Protein AF-A0A1B9JVL1-F1 (afdb_monomer)

Secondary structure (DSSP, 8-state):
--HHHHHHHHHHS-S--BTTBS-EEEEESPPPTT--TT-EETTEEEEEETT--HHHHHHS-HHHHHHHHHHHHHHHHHHHHTTSTTHHHHHHHHHHHHHHHHHTTT-EEEE-TTT-EEETTTTEEEEEEEEEETTTEEEEEEEEEETT--EEEEEESS-SSB-S--TTT--EEEEETTEEEEE-TTS-EEEEEE-TT--

Nearest PDB structures (foldseek):
  1jof-assembly1_A  TM=3.905E-01  e=3.858E-01  Neurospora crassa
  4j8t-assembly5_C-3  TM=4.511E-01  e=7.983E-01  Pseudomonas aeruginosa PAO1
  2vcl-assembly1_A  TM=5.018E-01  e=5.899E+00  Prochlorococcus phage P-SSM2
  3lyg-assembly1_A-2  TM=2.632E-01  e=1.555E+00  Colwellia psychrerythraea 34H
  2vgr-assembly2_B  TM=3.166E-01  e=2.525E+00  Prochlorococcus phage P-SSM2

Radius of gyration: 19.75 Å; Cα contacts (8 Å, |Δi|>4): 320; chains: 1; bounding box: 44×35×58 Å

Mean predicted aligned error: 6.1 Å

Sequence (199 aa):
MAYYIKEIYMALLPKININNSSKIEIIFGAKSEDDVEWDNMLGVTSIFVEDFDFKSFYSIPSSAQELTILNYIDIKLQEIVSRTSNQAHTIELIKETSKKVVETNFALKILIKKLSKGLFNRKYNINIYRILNREVGEGWLLEVIDKKESIIYKEWLEETPNYLDRRDYYGKALLQSNTYVIFNKLGQKTFSVDLSFLK

pLDDT: mean 87.94, std 9.54, range [60.44, 98.06]

Structure (mmCIF, N/CA/C/O backbone):
data_AF-A0A1B9JVL1-F1
#
_entry.id   AF-A0A1B9JVL1-F1
#
loop_
_atom_site.group_PDB
_atom_site.id
_atom_site.type_symbol
_atom_site.label_atom_id
_atom_site.label_alt_id
_atom_site.label_comp_id
_atom_site.label_asym_id
_atom_site.label_entity_id
_atom_site.label_seq_id
_atom_site.pdbx_PDB_ins_code
_atom_site.Cartn_x
_atom_site.Cartn_y
_atom_site.Cartn_z
_atom_site.occupancy
_atom_site.B_iso_or_equiv
_atom_site.auth_seq_id
_atom_site.auth_comp_id
_atom_site.auth_asym_id
_atom_site.auth_atom_id
_atom_site.pdbx_PDB_model_num
ATOM 1 N N . MET A 1 1 ? 5.652 -12.084 -6.559 1.00 60.44 1 MET A N 1
ATOM 2 C CA . MET A 1 1 ? 6.734 -11.683 -5.628 1.00 60.44 1 MET A CA 1
ATOM 3 C C . MET A 1 1 ? 7.235 -10.246 -5.845 1.00 60.44 1 MET A C 1
ATOM 5 O O . MET A 1 1 ? 7.621 -9.637 -4.868 1.00 60.44 1 MET A O 1
ATOM 9 N N . ALA A 1 2 ? 7.150 -9.652 -7.047 1.00 71.94 2 ALA A N 1
ATOM 10 C CA . ALA A 1 2 ? 7.554 -8.253 -7.315 1.00 71.94 2 ALA A CA 1
ATOM 11 C C . ALA A 1 2 ? 6.462 -7.176 -7.087 1.00 71.94 2 ALA A C 1
ATOM 13 O O . ALA A 1 2 ? 6.742 -5.979 -7.107 1.00 71.94 2 ALA A O 1
ATOM 14 N N . TYR A 1 3 ? 5.210 -7.599 -6.885 1.00 82.56 3 TYR A N 1
ATOM 15 C CA . TYR A 1 3 ? 4.027 -6.731 -6.878 1.00 82.56 3 TYR A CA 1
ATOM 16 C C . TYR A 1 3 ? 4.122 -5.540 -5.906 1.00 82.56 3 TYR A C 1
ATOM 18 O O . TYR A 1 3 ? 3.865 -4.403 -6.293 1.00 82.56 3 TYR A O 1
ATOM 26 N N . TYR A 1 4 ? 4.541 -5.779 -4.660 1.00 90.12 4 TYR A N 1
ATOM 27 C CA . TYR A 1 4 ? 4.589 -4.727 -3.643 1.00 90.12 4 TYR A CA 1
ATOM 28 C C . TYR A 1 4 ? 5.633 -3.651 -3.955 1.00 90.12 4 TYR A C 1
ATOM 30 O O . TYR A 1 4 ? 5.405 -2.494 -3.633 1.00 90.12 4 TYR A O 1
ATOM 38 N N . ILE A 1 5 ? 6.736 -3.989 -4.632 1.00 92.00 5 ILE A N 1
ATOM 39 C CA . ILE A 1 5 ? 7.773 -3.018 -5.016 1.00 92.00 5 ILE A CA 1
ATOM 40 C C . ILE A 1 5 ? 7.195 -2.024 -6.021 1.00 92.00 5 ILE A C 1
ATOM 42 O O . ILE A 1 5 ? 7.342 -0.817 -5.836 1.00 92.00 5 ILE A O 1
ATOM 46 N N . LYS A 1 6 ? 6.464 -2.524 -7.029 1.00 89.19 6 LYS A N 1
ATOM 47 C CA . LYS A 1 6 ? 5.707 -1.687 -7.972 1.00 89.19 6 LYS A CA 1
ATOM 48 C C . LYS A 1 6 ? 4.733 -0.780 -7.222 1.00 89.19 6 LYS A C 1
ATOM 50 O O . LYS A 1 6 ? 4.699 0.420 -7.464 1.00 89.19 6 LYS A O 1
ATOM 55 N N . GLU A 1 7 ? 3.957 -1.324 -6.291 1.00 90.56 7 GLU A N 1
ATOM 56 C CA . GLU A 1 7 ? 2.963 -0.533 -5.559 1.00 90.56 7 GLU A CA 1
ATOM 57 C C . GLU A 1 7 ? 3.581 0.507 -4.614 1.00 90.56 7 GLU A C 1
ATOM 59 O O . GLU A 1 7 ? 3.033 1.602 -4.495 1.00 90.56 7 GLU A O 1
ATOM 64 N N . ILE A 1 8 ? 4.723 0.215 -3.980 1.00 94.25 8 ILE A N 1
ATOM 65 C CA . ILE A 1 8 ? 5.485 1.198 -3.192 1.00 94.25 8 ILE A CA 1
ATOM 66 C C . ILE A 1 8 ? 5.990 2.302 -4.118 1.00 94.25 8 ILE A C 1
ATOM 68 O O . ILE A 1 8 ? 5.795 3.481 -3.823 1.00 94.25 8 ILE A O 1
ATOM 72 N N . TYR A 1 9 ? 6.580 1.929 -5.256 1.00 93.25 9 TYR A N 1
ATOM 73 C CA . TYR A 1 9 ? 7.059 2.876 -6.256 1.00 93.25 9 TYR A CA 1
ATOM 74 C C . TYR A 1 9 ? 5.940 3.822 -6.701 1.00 93.25 9 TYR A C 1
ATOM 76 O O . TYR A 1 9 ? 6.066 5.038 -6.587 1.00 93.25 9 TYR A O 1
ATOM 84 N N . MET A 1 10 ? 4.798 3.270 -7.116 1.00 89.38 10 MET A N 1
ATOM 85 C CA . MET A 1 10 ? 3.642 4.046 -7.570 1.00 89.38 10 MET A CA 1
ATOM 86 C C . MET A 1 10 ? 2.998 4.885 -6.458 1.00 89.38 10 MET A C 1
ATOM 88 O O . MET A 1 10 ? 2.377 5.904 -6.750 1.00 89.38 10 MET A O 1
ATOM 92 N N . ALA A 1 11 ? 3.120 4.482 -5.190 1.00 91.62 11 ALA A N 1
ATOM 93 C CA . ALA A 1 11 ? 2.648 5.276 -4.058 1.00 91.62 11 ALA A CA 1
ATOM 94 C C . ALA A 1 11 ? 3.552 6.486 -3.756 1.00 91.62 11 ALA A C 1
ATOM 96 O O . ALA A 1 11 ? 3.061 7.489 -3.236 1.00 91.62 11 ALA A O 1
ATOM 97 N N . LEU A 1 12 ? 4.851 6.388 -4.058 1.00 93.56 12 LEU A N 1
ATOM 98 C CA . LEU A 1 12 ? 5.851 7.431 -3.799 1.00 93.56 12 LEU A CA 1
ATOM 99 C C . LEU A 1 12 ? 6.102 8.343 -5.006 1.00 93.56 12 LEU A C 1
ATOM 101 O O . LEU A 1 12 ? 6.514 9.491 -4.818 1.00 93.56 12 LEU A O 1
ATOM 105 N N . LEU A 1 13 ? 5.846 7.853 -6.220 1.00 91.06 13 LEU A N 1
ATOM 106 C CA . LEU A 1 13 ? 5.980 8.614 -7.455 1.00 91.06 13 LEU A CA 1
ATOM 107 C C . LEU A 1 13 ? 4.990 9.793 -7.452 1.00 91.06 13 LEU A C 1
ATOM 109 O O . LEU A 1 13 ? 3.778 9.583 -7.316 1.00 91.06 13 LEU A O 1
ATOM 113 N N . PRO A 1 14 ? 5.458 11.044 -7.622 1.00 88.38 14 PRO A N 1
ATOM 114 C CA . PRO A 1 14 ? 4.567 12.178 -7.819 1.00 88.38 14 PRO A CA 1
ATOM 115 C C . PRO A 1 14 ? 3.652 11.955 -9.023 1.00 88.38 14 PRO A C 1
ATOM 117 O O . PRO A 1 14 ? 3.992 11.230 -9.954 1.00 88.38 14 PRO A O 1
ATOM 120 N N . LYS A 1 15 ? 2.485 12.606 -9.038 1.00 83.56 15 LYS A N 1
ATOM 121 C CA . LYS A 1 15 ? 1.575 12.511 -10.184 1.00 83.56 15 LYS A CA 1
ATOM 122 C C . LYS A 1 15 ? 2.249 13.085 -11.426 1.00 83.56 15 LYS A C 1
ATOM 124 O O . LYS A 1 15 ? 2.313 14.299 -11.593 1.00 83.56 15 LYS A O 1
ATOM 129 N N . ILE A 1 16 ? 2.704 12.193 -12.290 1.00 79.25 16 ILE A N 1
ATOM 130 C CA . ILE A 1 16 ? 3.274 12.502 -13.593 1.00 79.25 16 ILE A CA 1
ATOM 131 C C . ILE A 1 16 ? 2.478 11.781 -14.670 1.00 79.25 16 ILE A C 1
ATOM 133 O O . ILE A 1 16 ? 1.806 10.781 -14.412 1.00 79.25 16 ILE A O 1
ATOM 137 N N . ASN A 1 17 ? 2.531 12.328 -15.876 1.00 74.50 17 ASN A N 1
ATOM 138 C CA . ASN A 1 17 ? 1.952 11.706 -17.047 1.00 74.50 17 ASN A CA 1
ATOM 139 C C . ASN A 1 17 ? 3.086 11.033 -17.829 1.00 74.50 17 ASN A C 1
ATOM 141 O O . ASN A 1 17 ? 3.963 11.717 -18.354 1.00 74.50 17 ASN A O 1
ATOM 145 N N . ILE A 1 18 ? 3.073 9.703 -17.871 1.00 73.12 18 ILE A N 1
ATOM 146 C CA . ILE A 1 18 ? 3.995 8.900 -18.671 1.00 73.12 18 ILE A CA 1
ATOM 147 C C . ILE A 1 18 ? 3.169 8.260 -19.783 1.00 73.12 18 ILE A C 1
ATOM 149 O O . ILE A 1 18 ? 2.279 7.453 -19.517 1.00 73.12 18 ILE A O 1
ATOM 153 N N . ASN A 1 19 ? 3.459 8.636 -21.031 1.00 73.50 19 ASN A N 1
ATOM 154 C CA . ASN A 1 19 ? 2.771 8.125 -22.221 1.00 73.50 19 ASN A CA 1
ATOM 155 C C . ASN A 1 19 ? 1.238 8.328 -22.194 1.00 73.50 19 ASN A C 1
ATOM 157 O O . ASN A 1 19 ? 0.472 7.423 -22.501 1.00 73.50 19 ASN A O 1
ATOM 161 N N . ASN A 1 20 ? 0.763 9.512 -21.796 1.00 70.94 20 ASN A N 1
ATOM 162 C CA . ASN A 1 20 ? -0.664 9.829 -21.609 1.00 70.94 20 ASN A CA 1
ATOM 163 C C . ASN A 1 20 ? -1.372 8.997 -20.524 1.00 70.94 20 ASN A C 1
ATOM 165 O O . ASN A 1 20 ? -2.602 8.952 -20.488 1.00 70.94 20 ASN A O 1
ATOM 169 N N . SER A 1 21 ? -0.617 8.366 -19.622 1.00 71.50 21 SER A N 1
ATOM 170 C CA . SER A 1 21 ? -1.149 7.583 -18.513 1.00 71.50 21 SER A CA 1
ATOM 171 C C . SER A 1 21 ? -0.561 8.013 -17.168 1.00 71.50 21 SER A C 1
ATOM 173 O O . SER A 1 21 ? 0.600 8.405 -17.050 1.00 71.50 21 SER A O 1
ATOM 175 N N . SER A 1 22 ? -1.386 7.917 -16.125 1.00 69.00 22 SER A N 1
ATOM 176 C CA . SER A 1 22 ? -0.973 8.038 -14.722 1.00 69.00 22 SER A CA 1
ATOM 177 C C . SER A 1 22 ? -0.851 6.677 -14.022 1.00 69.00 22 SER A C 1
ATOM 179 O O . SER A 1 22 ? -0.717 6.628 -12.799 1.00 69.00 22 SER A O 1
ATOM 181 N N . LYS A 1 23 ? -1.005 5.573 -14.761 1.00 75.19 23 LYS A N 1
ATOM 182 C CA . LYS A 1 23 ? -0.965 4.195 -14.264 1.00 75.19 23 LYS A CA 1
ATOM 183 C C . LYS A 1 23 ? 0.018 3.396 -15.101 1.00 75.19 23 LYS A C 1
ATOM 185 O O . LYS A 1 23 ? -0.026 3.444 -16.323 1.00 75.19 23 LYS A O 1
ATOM 190 N N . ILE A 1 24 ? 0.880 2.647 -14.434 1.00 77.00 24 ILE A N 1
ATOM 191 C CA . ILE A 1 24 ? 1.926 1.890 -15.106 1.00 77.00 24 ILE A CA 1
ATOM 192 C C . ILE A 1 24 ? 1.875 0.462 -14.597 1.00 77.00 24 ILE A C 1
ATOM 194 O O . ILE A 1 24 ? 1.895 0.237 -13.385 1.00 77.00 24 ILE A O 1
ATOM 198 N N . GLU A 1 25 ? 1.790 -0.478 -15.529 1.00 80.38 25 GLU A N 1
ATOM 199 C CA . GLU A 1 25 ? 1.821 -1.906 -15.251 1.00 80.38 25 GLU A CA 1
ATOM 200 C C . GLU A 1 25 ? 3.116 -2.481 -15.814 1.00 80.38 25 GLU A C 1
ATOM 202 O O . GLU A 1 25 ? 3.432 -2.267 -16.978 1.00 80.38 25 GLU A O 1
ATOM 207 N N . ILE A 1 26 ? 3.882 -3.187 -14.982 1.00 78.94 26 ILE A N 1
ATOM 208 C CA . ILE A 1 26 ? 5.134 -3.829 -15.396 1.00 78.94 26 ILE A CA 1
ATOM 209 C C . ILE A 1 26 ? 4.938 -5.333 -15.305 1.00 78.94 26 ILE A C 1
ATOM 211 O O . ILE A 1 26 ? 4.667 -5.871 -14.229 1.00 78.94 26 ILE A O 1
ATOM 215 N N . ILE A 1 27 ? 5.063 -5.985 -16.452 1.00 81.62 27 ILE A N 1
ATOM 216 C CA . ILE A 1 27 ? 4.748 -7.384 -16.691 1.00 81.62 27 ILE A CA 1
ATOM 217 C C . ILE A 1 27 ? 6.058 -8.093 -17.031 1.00 81.62 27 ILE A C 1
ATOM 219 O O . ILE A 1 27 ? 6.704 -7.793 -18.030 1.00 81.62 27 ILE A O 1
ATOM 223 N N . PHE A 1 28 ? 6.464 -9.033 -16.182 1.00 79.94 28 PHE A N 1
ATOM 224 C CA . PHE A 1 28 ? 7.621 -9.889 -16.437 1.00 79.94 28 PHE A CA 1
ATOM 225 C C . PHE A 1 28 ? 7.144 -11.142 -17.169 1.00 79.94 28 PHE A C 1
ATOM 227 O O . PHE A 1 28 ? 6.509 -12.004 -16.558 1.00 79.94 28 PHE A O 1
ATOM 234 N N . GLY A 1 29 ? 7.409 -11.224 -18.469 1.00 77.06 29 GLY A N 1
ATOM 235 C CA . GLY A 1 29 ? 6.899 -12.290 -19.327 1.00 77.06 29 GLY A CA 1
ATOM 236 C C . GLY A 1 29 ? 6.740 -11.854 -20.779 1.00 77.06 29 GLY A C 1
ATOM 237 O O . GLY A 1 29 ? 6.889 -10.677 -21.100 1.00 77.06 29 GLY A O 1
ATOM 238 N N . ALA A 1 30 ? 6.454 -12.830 -21.641 1.00 72.88 30 ALA A N 1
ATOM 239 C CA . ALA A 1 30 ? 6.280 -12.610 -23.071 1.00 72.88 30 ALA A CA 1
ATOM 240 C C . ALA A 1 30 ? 5.062 -11.725 -23.358 1.00 72.88 30 ALA A C 1
ATOM 242 O O . ALA A 1 30 ? 4.017 -11.868 -22.713 1.00 72.88 30 ALA A O 1
ATOM 243 N N . LYS A 1 31 ? 5.199 -10.857 -24.357 1.00 76.88 31 LYS A N 1
ATOM 244 C CA . LYS A 1 31 ? 4.072 -10.143 -24.957 1.00 76.88 31 LYS A CA 1
ATOM 245 C C . LYS A 1 31 ? 3.329 -11.073 -25.923 1.00 76.88 31 LYS A C 1
ATOM 247 O O . LYS A 1 31 ? 3.930 -11.978 -26.508 1.00 76.88 31 LYS A O 1
ATOM 252 N N . SER A 1 32 ? 2.030 -10.874 -26.099 1.00 71.94 32 SER A N 1
ATOM 253 C CA . SER A 1 32 ? 1.290 -11.478 -27.211 1.00 71.94 32 SER A CA 1
ATOM 254 C C . SER A 1 32 ? 1.563 -10.723 -28.520 1.00 71.94 32 SER A C 1
ATOM 256 O O . SER A 1 32 ? 2.054 -9.597 -28.499 1.00 71.94 32 SER A O 1
ATOM 258 N N . GLU A 1 33 ? 1.274 -11.330 -29.677 1.00 69.50 33 GLU A N 1
ATOM 259 C CA . GLU A 1 33 ? 1.490 -10.684 -30.989 1.00 69.50 33 GLU A CA 1
ATOM 260 C C . GLU A 1 33 ? 0.695 -9.375 -31.149 1.00 69.50 33 GLU A C 1
ATOM 262 O O . GLU A 1 33 ? 1.122 -8.485 -31.885 1.00 69.50 33 GLU A O 1
ATOM 267 N N . ASP A 1 34 ? -0.413 -9.244 -30.415 1.00 67.69 34 ASP A N 1
ATOM 268 C CA . ASP A 1 34 ? -1.280 -8.065 -30.402 1.00 67.69 34 ASP A CA 1
ATOM 269 C C . ASP A 1 34 ? -0.859 -7.011 -29.356 1.00 67.69 34 ASP A C 1
ATOM 271 O O . ASP A 1 34 ? -1.359 -5.885 -29.379 1.00 67.69 34 ASP A O 1
ATOM 275 N N . ASP A 1 35 ? 0.067 -7.341 -28.447 1.00 65.38 35 ASP A N 1
ATOM 276 C CA . ASP A 1 35 ? 0.542 -6.414 -27.420 1.00 65.38 35 ASP A CA 1
ATOM 277 C C . ASP A 1 35 ? 1.563 -5.438 -28.015 1.00 65.38 35 ASP A C 1
ATOM 279 O O . ASP A 1 35 ? 2.710 -5.779 -28.329 1.00 65.38 35 ASP A O 1
ATOM 283 N N . VAL A 1 36 ? 1.174 -4.167 -28.116 1.00 65.12 36 VAL A N 1
ATOM 284 C CA . VAL A 1 36 ? 2.131 -3.092 -28.379 1.00 65.12 36 VAL A CA 1
ATOM 285 C C . VAL A 1 36 ? 2.971 -2.888 -27.117 1.00 65.12 36 VAL A C 1
ATOM 287 O O . VAL A 1 36 ? 2.434 -2.713 -26.026 1.00 65.12 36 VAL A O 1
ATOM 290 N N . GLU A 1 37 ? 4.299 -2.866 -27.278 1.00 60.69 37 GLU A N 1
ATOM 291 C CA . GLU A 1 37 ? 5.310 -2.835 -26.201 1.00 60.69 37 GLU A CA 1
ATOM 292 C C . GLU A 1 37 ? 5.059 -1.750 -25.128 1.00 60.69 37 GLU A C 1
ATOM 294 O O . GLU A 1 37 ? 5.507 -1.900 -23.995 1.00 60.69 37 GLU A O 1
ATOM 299 N N . TRP A 1 38 ? 4.312 -0.693 -25.483 1.00 62.50 38 TRP A N 1
ATOM 300 C CA . TRP A 1 38 ? 3.954 0.449 -24.636 1.00 62.50 38 TRP A CA 1
ATOM 301 C C . TRP A 1 38 ? 2.529 0.946 -24.930 1.00 62.50 38 TRP A C 1
ATOM 303 O O . TRP A 1 38 ? 2.324 2.122 -25.249 1.00 62.50 38 TRP A O 1
ATOM 313 N N . ASP A 1 39 ? 1.542 0.050 -24.903 1.00 61.38 39 ASP A N 1
ATOM 314 C CA . ASP A 1 39 ? 0.150 0.420 -25.171 1.00 61.38 39 ASP A CA 1
ATOM 315 C C . ASP A 1 39 ? -0.438 1.286 -24.043 1.00 61.38 39 ASP A C 1
ATOM 317 O O . ASP A 1 39 ? -0.237 1.004 -22.861 1.00 61.38 39 ASP A O 1
ATOM 321 N N . ASN A 1 40 ? -1.183 2.328 -24.421 1.00 62.38 40 ASN A N 1
ATOM 322 C CA . ASN A 1 40 ? -2.052 3.107 -23.538 1.00 62.38 40 ASN A CA 1
ATOM 323 C C . ASN A 1 40 ? -3.504 2.651 -23.739 1.00 62.38 40 ASN A C 1
ATOM 325 O O . ASN A 1 40 ? -4.401 3.436 -24.070 1.00 62.38 40 ASN A O 1
ATOM 329 N N . MET A 1 41 ? -3.749 1.355 -23.559 1.00 60.53 41 MET A N 1
ATOM 330 C CA . MET A 1 41 ? -5.108 0.842 -23.601 1.00 60.53 41 MET A CA 1
ATOM 331 C C . MET A 1 41 ? -5.798 1.185 -22.278 1.00 60.53 41 MET A C 1
ATOM 333 O O . MET A 1 41 ? -5.326 0.845 -21.194 1.00 60.53 41 MET A O 1
ATOM 337 N N . LEU A 1 42 ? -6.933 1.886 -22.356 1.00 65.25 42 LEU A N 1
ATOM 338 C CA . LEU A 1 42 ? -7.764 2.259 -21.200 1.00 65.25 42 LEU A CA 1
ATOM 339 C C . LEU A 1 42 ? -7.067 3.154 -20.150 1.00 65.25 42 LEU A C 1
ATOM 341 O O . LEU A 1 42 ? -7.462 3.161 -18.980 1.00 65.25 42 LEU A O 1
ATOM 345 N N . GLY A 1 43 ? -6.066 3.948 -20.545 1.00 69.12 43 GLY A N 1
ATOM 346 C CA . GLY A 1 43 ? -5.410 4.885 -19.630 1.00 69.12 43 GLY A CA 1
ATOM 347 C C . GLY A 1 43 ? -4.347 4.243 -18.739 1.00 69.12 43 GLY A C 1
ATOM 348 O O . GLY A 1 43 ? -4.029 4.815 -17.693 1.00 69.12 43 GLY A O 1
ATOM 349 N N . VAL A 1 44 ? -3.808 3.077 -19.107 1.00 74.31 44 VAL A N 1
ATOM 350 C CA . VAL A 1 44 ? -2.703 2.381 -18.423 1.00 74.31 44 VAL A CA 1
ATOM 351 C C . VAL A 1 44 ? -1.578 2.155 -19.423 1.00 74.31 44 VAL A C 1
ATOM 353 O O . VAL A 1 44 ? -1.843 1.640 -20.498 1.00 74.31 44 VAL A O 1
ATOM 356 N N . THR A 1 45 ? -0.345 2.509 -19.062 1.00 78.44 45 THR A N 1
ATOM 357 C CA . THR A 1 45 ? 0.845 2.146 -19.841 1.00 78.44 45 THR A CA 1
ATOM 358 C C . THR A 1 45 ? 1.344 0.778 -19.388 1.00 78.44 45 THR A C 1
ATOM 360 O O . THR A 1 45 ? 1.806 0.644 -18.251 1.00 78.44 45 THR A O 1
ATOM 363 N N . SER A 1 46 ? 1.258 -0.223 -20.262 1.00 79.56 46 SER A N 1
ATOM 364 C CA . SER A 1 46 ? 1.806 -1.563 -20.008 1.00 79.56 46 SER A CA 1
ATOM 365 C C . SER A 1 46 ? 3.256 -1.652 -20.477 1.00 79.56 46 SER A C 1
ATOM 367 O O . SER A 1 46 ? 3.614 -1.103 -21.512 1.00 79.56 46 SER A O 1
ATOM 369 N N . ILE A 1 47 ? 4.088 -2.323 -19.688 1.00 79.25 47 ILE A N 1
ATOM 370 C CA . ILE A 1 47 ? 5.527 -2.476 -19.890 1.00 79.25 47 ILE A CA 1
ATOM 371 C C . ILE A 1 47 ? 5.850 -3.960 -19.814 1.00 79.25 47 ILE A C 1
ATOM 373 O O . ILE A 1 47 ? 5.663 -4.562 -18.757 1.00 79.25 47 ILE A O 1
ATOM 377 N N . PHE A 1 48 ? 6.385 -4.536 -20.886 1.00 81.12 48 PHE A N 1
ATOM 378 C CA . PHE A 1 48 ? 6.780 -5.944 -20.907 1.00 81.12 48 PHE A CA 1
ATOM 379 C C . PHE A 1 48 ? 8.297 -6.090 -20.749 1.00 81.12 48 PHE A C 1
ATOM 381 O O . PHE A 1 48 ? 9.083 -5.426 -21.424 1.00 81.12 48 PHE A O 1
ATOM 388 N N . VAL A 1 49 ? 8.712 -6.965 -19.836 1.00 81.75 49 VAL A N 1
ATOM 389 C CA . VAL A 1 49 ? 10.106 -7.382 -19.643 1.00 81.75 49 VAL A CA 1
ATOM 390 C C . VAL A 1 49 ? 10.194 -8.854 -20.037 1.00 81.75 49 VAL A C 1
ATOM 392 O O . VAL A 1 49 ? 9.980 -9.745 -19.211 1.00 81.75 49 VAL A O 1
ATOM 395 N N . GLU A 1 50 ? 10.431 -9.102 -21.324 1.00 83.06 50 GLU A N 1
ATOM 396 C CA . GLU A 1 50 ? 10.394 -10.445 -21.922 1.00 83.06 50 GLU A CA 1
ATOM 397 C C . GLU A 1 50 ? 11.666 -11.260 -21.639 1.00 83.06 50 GLU A C 1
ATOM 399 O O . GLU A 1 50 ? 11.621 -12.485 -21.554 1.00 83.06 50 GLU A O 1
ATOM 404 N N . ASP A 1 51 ? 12.799 -10.581 -21.458 1.00 83.88 51 ASP A N 1
ATOM 405 C CA . ASP A 1 51 ? 14.137 -11.149 -21.271 1.00 83.88 51 ASP A CA 1
ATOM 406 C C . ASP A 1 51 ? 14.522 -11.342 -19.793 1.00 83.88 51 ASP A C 1
ATOM 408 O O . ASP A 1 51 ? 15.693 -11.523 -19.454 1.00 83.88 51 ASP A O 1
ATOM 412 N N . PHE A 1 52 ? 13.539 -11.327 -18.889 1.00 86.00 52 PHE A N 1
ATOM 413 C CA . PHE A 1 52 ? 13.793 -11.474 -17.460 1.00 86.00 52 PHE A CA 1
ATOM 414 C C . PHE A 1 52 ? 14.283 -12.887 -17.106 1.00 86.00 52 PHE A C 1
ATOM 416 O O . PHE A 1 52 ? 13.538 -13.868 -17.170 1.00 86.00 52 PHE A O 1
ATOM 423 N N . ASP A 1 53 ? 15.533 -12.997 -16.653 1.00 88.00 53 ASP A N 1
ATOM 424 C CA . ASP A 1 53 ? 16.101 -14.262 -16.183 1.00 88.00 53 ASP A CA 1
ATOM 425 C C . ASP A 1 53 ? 15.611 -14.608 -14.766 1.00 88.00 53 ASP A C 1
ATOM 427 O O . ASP A 1 53 ? 16.248 -14.308 -13.749 1.00 88.00 53 ASP A O 1
ATOM 431 N N . PHE A 1 54 ? 14.470 -15.299 -14.704 1.00 88.12 54 PHE A N 1
ATOM 432 C CA . PHE A 1 54 ? 13.898 -15.798 -13.454 1.00 88.12 54 PHE A CA 1
ATOM 433 C C . PHE A 1 54 ? 14.845 -16.734 -12.699 1.00 88.12 54 PHE A C 1
ATOM 435 O O . PHE A 1 54 ? 14.849 -16.734 -11.468 1.00 88.12 54 PHE A O 1
ATOM 442 N N . LYS A 1 55 ? 15.657 -17.534 -13.400 1.00 90.31 55 LYS A N 1
ATOM 443 C CA . LYS A 1 55 ? 16.547 -18.502 -12.751 1.00 90.31 55 LYS A CA 1
ATOM 444 C C . LYS A 1 55 ? 17.636 -17.773 -11.974 1.00 90.31 55 LYS A C 1
ATOM 446 O O . LYS A 1 55 ? 17.842 -18.066 -10.795 1.00 90.31 55 LYS A O 1
ATOM 451 N N . SER A 1 56 ? 18.286 -16.800 -12.608 1.00 90.69 56 SER A N 1
ATOM 452 C CA . SER A 1 56 ? 19.274 -15.949 -11.942 1.00 90.69 56 SER A CA 1
ATOM 453 C C . SER A 1 56 ? 18.628 -15.130 -10.824 1.00 90.69 56 SER A C 1
ATOM 455 O O . SER A 1 56 ? 19.167 -15.066 -9.719 1.00 90.69 56 SER A O 1
ATOM 457 N N . PHE A 1 57 ? 17.427 -14.592 -11.046 1.00 91.25 57 PHE A N 1
ATOM 458 C CA . PHE A 1 57 ? 16.693 -13.831 -10.035 1.00 91.25 57 PHE A CA 1
ATOM 459 C C . PHE A 1 57 ? 16.372 -14.637 -8.767 1.00 91.25 57 PHE A C 1
ATOM 461 O O . PHE A 1 57 ? 16.568 -14.151 -7.656 1.00 91.25 57 PHE A O 1
ATOM 468 N N . TYR A 1 58 ? 15.923 -15.886 -8.894 1.00 90.38 58 TYR A N 1
ATOM 469 C CA . TYR A 1 58 ? 15.641 -16.719 -7.722 1.00 90.38 58 TYR A CA 1
ATOM 470 C C . TYR A 1 58 ? 16.904 -17.269 -7.042 1.00 90.38 58 TYR A C 1
ATOM 472 O O . TYR A 1 58 ? 16.812 -17.794 -5.935 1.00 90.38 58 TYR A O 1
ATOM 480 N N . SER A 1 59 ? 18.079 -17.126 -7.663 1.00 93.31 59 SER A N 1
ATOM 481 C CA . SER A 1 59 ? 19.355 -17.583 -7.096 1.00 93.31 59 SER A CA 1
ATOM 482 C C . SER A 1 59 ? 20.031 -16.576 -6.153 1.00 93.31 59 SER A C 1
ATOM 484 O O . SER A 1 59 ? 20.930 -16.956 -5.403 1.00 93.31 59 SER A O 1
ATOM 486 N N . ILE A 1 60 ? 19.606 -15.307 -6.159 1.00 93.31 60 ILE A N 1
ATOM 487 C CA . ILE A 1 60 ? 20.188 -14.240 -5.325 1.00 93.31 60 ILE A CA 1
ATOM 488 C C . ILE A 1 60 ? 19.380 -14.006 -4.032 1.00 93.31 60 ILE A C 1
ATOM 490 O O . ILE A 1 60 ? 18.191 -14.336 -3.984 1.00 93.31 60 ILE A O 1
ATOM 494 N N . PRO A 1 61 ? 19.977 -13.403 -2.979 1.00 92.25 61 PRO A N 1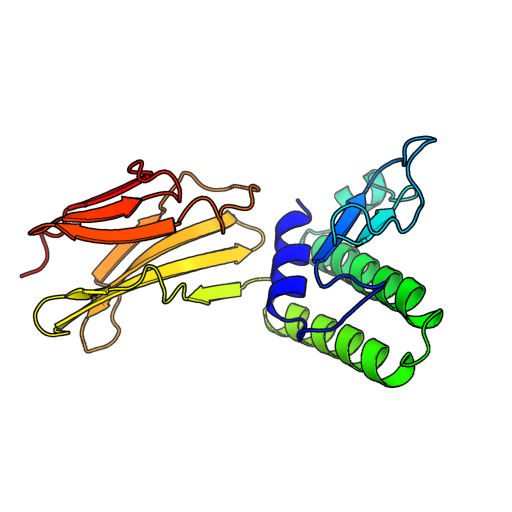
ATOM 495 C CA . PRO A 1 61 ? 19.265 -13.084 -1.741 1.00 92.25 61 PRO A CA 1
ATOM 496 C C . PRO A 1 61 ? 18.066 -12.164 -1.977 1.00 92.25 61 PRO A C 1
ATOM 498 O O . PRO A 1 61 ? 18.115 -11.269 -2.816 1.00 92.25 61 PRO A O 1
ATOM 501 N N . SER A 1 62 ? 17.008 -12.308 -1.181 1.00 87.25 62 SER A N 1
ATOM 502 C CA . SER A 1 62 ? 15.768 -11.546 -1.379 1.00 87.25 62 SER A CA 1
ATOM 503 C C . SER A 1 62 ? 15.936 -10.019 -1.279 1.00 87.25 62 SER A C 1
ATOM 505 O O . SER A 1 62 ? 15.202 -9.287 -1.931 1.00 87.25 62 SER A O 1
ATOM 507 N N . SER A 1 63 ? 16.919 -9.515 -0.522 1.00 86.62 63 SER A N 1
ATOM 508 C CA . SER A 1 63 ? 17.270 -8.081 -0.529 1.00 86.62 63 SER A CA 1
ATOM 509 C C . SER A 1 63 ? 17.856 -7.623 -1.867 1.00 86.62 63 SER A C 1
ATOM 511 O O . SER A 1 63 ? 17.578 -6.518 -2.322 1.00 86.62 63 SER A O 1
ATOM 513 N N . ALA A 1 64 ? 18.636 -8.479 -2.527 1.00 91.31 64 ALA A N 1
ATOM 514 C CA . ALA A 1 64 ? 19.137 -8.214 -3.868 1.00 91.31 64 ALA A CA 1
ATOM 515 C C . ALA A 1 64 ? 18.012 -8.322 -4.910 1.00 91.31 64 ALA A C 1
ATOM 517 O O . ALA A 1 64 ? 17.961 -7.504 -5.821 1.00 91.31 64 ALA A O 1
ATOM 518 N N . GLN A 1 65 ? 17.069 -9.257 -4.734 1.00 92.38 65 GLN A N 1
ATOM 519 C CA . GLN A 1 65 ? 15.880 -9.379 -5.588 1.00 92.38 65 GLN A CA 1
ATOM 520 C C . GLN A 1 65 ? 15.061 -8.080 -5.623 1.00 92.38 65 GLN A C 1
ATOM 522 O O . GLN A 1 6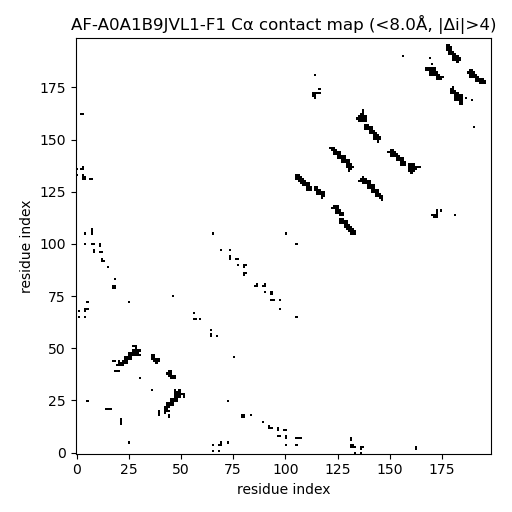5 ? 14.668 -7.628 -6.697 1.00 92.38 65 GLN A O 1
ATOM 527 N N . GLU A 1 66 ? 14.833 -7.448 -4.470 1.00 93.38 66 GLU A N 1
ATOM 528 C CA . GLU A 1 66 ? 14.106 -6.175 -4.391 1.00 93.38 66 GLU A CA 1
ATOM 529 C C . GLU A 1 66 ? 14.767 -5.058 -5.201 1.00 93.38 66 GLU A C 1
ATOM 531 O O . GLU A 1 66 ? 14.100 -4.372 -5.981 1.00 93.38 66 GLU A O 1
ATOM 536 N N . LEU A 1 67 ? 16.087 -4.918 -5.062 1.00 94.25 67 LEU A N 1
ATOM 537 C CA . LEU A 1 67 ? 16.874 -3.957 -5.830 1.00 94.25 67 LEU A CA 1
ATOM 538 C C . LEU A 1 67 ? 16.845 -4.271 -7.326 1.00 94.25 67 LEU A C 1
ATOM 540 O O . LEU A 1 67 ? 16.709 -3.356 -8.134 1.00 94.25 67 LEU A O 1
ATOM 544 N N . THR A 1 68 ? 16.926 -5.547 -7.708 1.00 92.69 68 THR A N 1
ATOM 545 C CA . THR A 1 68 ? 16.820 -5.962 -9.110 1.00 92.69 68 THR A CA 1
ATOM 546 C C . THR A 1 68 ? 15.491 -5.519 -9.712 1.00 92.69 68 THR A C 1
ATOM 548 O O . THR A 1 68 ? 15.495 -4.880 -10.761 1.00 92.69 68 THR A O 1
ATOM 551 N N . ILE A 1 69 ? 14.364 -5.794 -9.047 1.00 91.81 69 ILE A N 1
ATOM 552 C CA . ILE A 1 69 ? 13.046 -5.357 -9.531 1.00 91.81 69 ILE A CA 1
ATOM 553 C C . ILE A 1 69 ? 12.980 -3.834 -9.627 1.00 91.81 69 ILE A C 1
ATOM 555 O O . ILE A 1 69 ? 12.558 -3.318 -10.658 1.00 91.81 69 ILE A O 1
ATOM 559 N N . LEU A 1 70 ? 13.419 -3.110 -8.593 1.00 93.44 70 LEU A N 1
ATOM 560 C CA . LEU A 1 70 ? 13.417 -1.647 -8.607 1.00 93.44 70 LEU A CA 1
ATOM 561 C C . LEU A 1 70 ? 14.224 -1.081 -9.784 1.00 93.44 70 LEU A C 1
ATOM 563 O O . LEU A 1 70 ? 13.754 -0.164 -10.451 1.00 93.44 70 LEU A O 1
ATOM 567 N N . ASN A 1 71 ? 15.390 -1.657 -10.080 1.00 92.50 71 ASN A N 1
ATOM 568 C CA . ASN A 1 71 ? 16.219 -1.239 -11.210 1.00 92.50 71 ASN A CA 1
ATOM 569 C C . ASN A 1 71 ? 15.517 -1.463 -12.556 1.00 92.50 71 ASN A C 1
ATOM 571 O O . ASN A 1 71 ? 15.592 -0.595 -13.422 1.00 92.50 71 ASN A O 1
ATOM 575 N N . TYR A 1 72 ? 14.798 -2.579 -12.731 1.00 89.94 72 TYR A N 1
ATOM 576 C CA . TYR A 1 72 ? 13.983 -2.789 -13.934 1.00 89.94 72 TYR A CA 1
ATOM 577 C C . TYR A 1 72 ? 12.898 -1.718 -14.073 1.00 89.9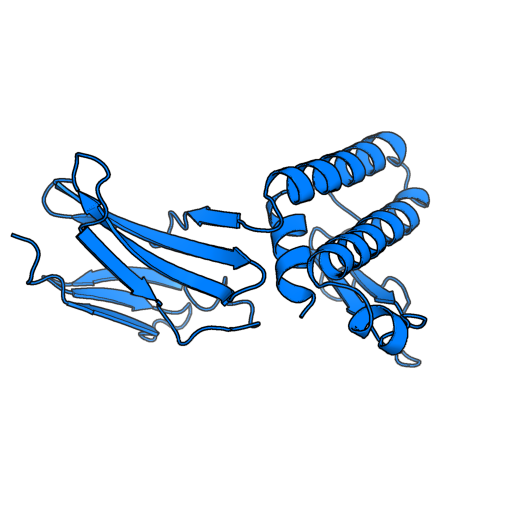4 72 TYR A C 1
ATOM 579 O O . TYR A 1 72 ? 12.739 -1.160 -15.156 1.00 89.94 72 TYR A O 1
ATOM 587 N N . ILE A 1 73 ? 12.190 -1.395 -12.984 1.00 89.19 73 ILE A N 1
ATOM 588 C CA . ILE A 1 73 ? 11.182 -0.324 -12.978 1.00 89.19 73 ILE A CA 1
ATOM 589 C C . ILE A 1 73 ? 11.829 1.007 -13.391 1.00 89.19 73 ILE A C 1
ATOM 591 O O . ILE A 1 73 ? 11.366 1.652 -14.328 1.00 89.19 73 ILE A O 1
ATOM 595 N N . ASP A 1 74 ? 12.923 1.394 -12.735 1.00 91.12 74 ASP A N 1
ATOM 596 C CA . ASP A 1 74 ? 13.624 2.662 -12.966 1.00 91.12 74 ASP A CA 1
ATOM 597 C C . ASP A 1 74 ? 14.112 2.805 -14.417 1.00 91.12 74 ASP A C 1
ATOM 599 O O . ASP A 1 74 ? 13.886 3.841 -15.050 1.00 91.12 74 ASP A O 1
ATOM 603 N N . ILE A 1 75 ? 14.741 1.759 -14.966 1.00 90.19 75 ILE A N 1
ATOM 604 C CA . ILE A 1 75 ? 15.261 1.741 -16.341 1.00 90.19 75 ILE A CA 1
ATOM 605 C C . ILE A 1 75 ? 14.114 1.819 -17.349 1.00 90.19 75 ILE A C 1
ATOM 607 O O . ILE A 1 75 ? 14.136 2.682 -18.227 1.00 90.19 75 ILE A O 1
ATOM 611 N N . LYS A 1 76 ? 13.079 0.978 -17.207 1.00 86.88 76 LYS A N 1
ATOM 612 C CA . LYS A 1 76 ? 11.964 0.950 -18.165 1.00 86.88 76 LYS A CA 1
ATOM 613 C C . LYS A 1 76 ? 11.173 2.254 -18.187 1.00 86.88 76 LYS A C 1
ATOM 615 O O . LYS A 1 76 ? 10.797 2.729 -19.257 1.00 86.88 76 LYS A O 1
ATOM 620 N N . LEU A 1 77 ? 10.975 2.891 -17.034 1.00 87.12 77 LEU A N 1
ATOM 621 C CA . LEU A 1 77 ? 10.334 4.205 -16.985 1.00 87.12 77 LEU A CA 1
ATOM 622 C C . LEU A 1 77 ? 11.177 5.290 -17.667 1.00 87.12 77 LEU A C 1
ATOM 624 O O . LEU A 1 77 ? 10.631 6.121 -18.396 1.00 87.12 77 LEU A O 1
ATOM 628 N N . GLN A 1 78 ? 12.500 5.276 -17.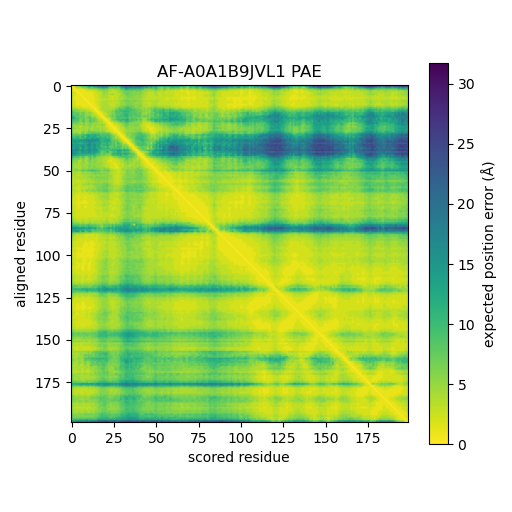479 1.00 89.12 78 GLN A N 1
ATOM 629 C CA . GLN A 1 78 ? 13.402 6.204 -18.169 1.00 89.12 78 GLN A CA 1
ATOM 630 C C . GLN A 1 78 ? 13.402 5.993 -19.685 1.00 89.12 78 GLN A C 1
ATOM 632 O O . GLN A 1 78 ? 13.386 6.979 -20.424 1.00 89.12 78 GLN A O 1
ATOM 637 N N . GLU A 1 79 ? 13.372 4.742 -20.154 1.00 87.06 79 GLU A N 1
ATOM 638 C CA . GLU A 1 79 ? 13.273 4.407 -21.580 1.00 87.06 79 GLU A CA 1
ATOM 639 C C . GLU A 1 79 ? 12.016 5.020 -22.212 1.00 87.06 79 GLU A C 1
ATOM 641 O O . GLU A 1 79 ? 12.120 5.679 -23.249 1.00 87.06 79 GLU A O 1
ATOM 646 N N . ILE A 1 80 ? 10.852 4.906 -21.561 1.00 81.81 80 ILE A N 1
ATOM 647 C CA . ILE A 1 80 ? 9.606 5.520 -22.053 1.00 81.81 80 ILE A CA 1
ATOM 648 C C . ILE A 1 80 ? 9.724 7.046 -22.086 1.00 81.81 80 ILE A C 1
ATOM 650 O O . ILE A 1 80 ? 9.430 7.688 -23.096 1.00 81.81 80 ILE A O 1
ATOM 654 N N . VAL A 1 81 ? 10.164 7.644 -20.978 1.00 84.75 81 VAL A N 1
ATOM 655 C CA . VAL A 1 81 ? 10.231 9.103 -20.828 1.00 84.75 81 VAL A CA 1
ATOM 656 C C . VAL A 1 81 ? 11.238 9.729 -21.790 1.00 84.75 81 VAL A C 1
ATOM 658 O O . VAL A 1 81 ? 11.018 10.853 -22.248 1.00 84.75 81 VAL A O 1
ATOM 661 N N . SER A 1 82 ? 12.302 9.006 -22.153 1.00 83.12 82 SER A N 1
ATOM 662 C CA . SER A 1 82 ? 13.326 9.474 -23.094 1.00 83.12 82 SER A CA 1
ATOM 663 C C . SER A 1 82 ? 12.797 9.840 -24.482 1.00 83.12 82 SER A C 1
ATOM 665 O O . SER A 1 82 ? 13.459 10.553 -25.229 1.00 83.12 82 SER A O 1
ATOM 667 N N . ARG A 1 83 ? 11.579 9.401 -24.811 1.00 75.25 83 ARG A N 1
ATOM 668 C CA . ARG A 1 83 ? 10.906 9.651 -26.089 1.00 75.25 83 ARG A CA 1
ATOM 669 C C . ARG A 1 83 ? 9.907 10.817 -26.024 1.00 75.25 83 ARG A C 1
ATOM 671 O O . ARG A 1 83 ? 9.167 11.038 -26.977 1.00 75.25 83 ARG A O 1
ATOM 678 N N . THR A 1 84 ? 9.859 11.553 -24.908 1.00 72.38 84 THR A N 1
ATOM 679 C CA . THR A 1 84 ? 8.883 12.630 -24.647 1.00 72.38 84 THR A CA 1
ATOM 680 C C . THR A 1 84 ? 9.544 14.007 -24.507 1.00 72.38 84 THR A C 1
ATOM 682 O O . THR A 1 84 ? 10.726 14.119 -24.197 1.00 72.38 84 THR A O 1
ATOM 685 N N . SER A 1 85 ? 8.777 15.085 -24.702 1.00 64.81 85 SER A N 1
ATOM 686 C CA . SER A 1 85 ? 9.281 16.471 -24.715 1.00 64.81 85 SER A CA 1
ATOM 687 C C . SER A 1 85 ? 9.720 17.029 -23.348 1.00 64.81 85 SER A C 1
ATOM 689 O O . SER A 1 85 ? 10.477 17.994 -23.317 1.00 64.81 85 SER A O 1
ATOM 691 N N . ASN A 1 86 ? 9.311 16.420 -22.226 1.00 69.25 86 ASN A N 1
ATOM 692 C CA . ASN A 1 86 ? 9.651 16.842 -20.851 1.00 69.25 86 ASN A CA 1
ATOM 693 C C . ASN A 1 86 ? 10.583 15.842 -20.139 1.00 69.25 86 ASN A C 1
ATOM 695 O O . ASN A 1 86 ? 10.414 15.517 -18.958 1.00 69.25 86 ASN A O 1
ATOM 699 N N . GLN A 1 87 ? 11.571 15.339 -20.876 1.00 79.38 87 GLN A N 1
ATOM 700 C CA . GLN A 1 87 ? 12.420 14.222 -20.471 1.00 79.38 87 GLN A CA 1
ATOM 701 C C . GLN A 1 87 ? 13.214 14.477 -19.177 1.00 79.38 87 GLN A C 1
ATOM 703 O O . GLN A 1 87 ? 13.167 13.659 -18.263 1.00 79.38 87 GLN A O 1
ATOM 708 N N . ALA A 1 88 ? 13.939 15.596 -19.080 1.00 85.94 88 ALA A N 1
ATOM 709 C CA . ALA A 1 88 ? 14.925 15.799 -18.011 1.00 85.94 88 ALA A CA 1
ATOM 710 C C . ALA A 1 88 ? 14.298 15.814 -16.606 1.00 85.94 88 ALA A C 1
ATOM 712 O O . ALA A 1 88 ? 14.718 15.055 -15.735 1.00 85.94 88 ALA A O 1
ATOM 713 N N . HIS A 1 89 ? 13.250 16.620 -16.411 1.00 87.81 89 HIS A N 1
ATOM 714 C CA . HIS A 1 89 ? 12.562 16.723 -15.123 1.00 87.81 89 HIS A CA 1
ATOM 715 C C . HIS A 1 89 ? 11.884 15.404 -14.725 1.00 87.81 89 HIS A C 1
ATOM 717 O O . HIS A 1 89 ? 11.978 14.964 -13.584 1.00 87.81 89 HIS A O 1
ATOM 723 N N . THR A 1 90 ? 11.238 14.728 -15.676 1.00 87.94 90 THR A N 1
ATOM 724 C CA . THR A 1 90 ? 10.526 13.473 -15.403 1.00 87.94 90 THR A CA 1
ATOM 725 C C . THR A 1 90 ? 11.496 12.336 -15.051 1.00 87.94 90 THR A C 1
ATOM 727 O O . THR A 1 90 ? 11.220 11.555 -14.142 1.00 87.94 90 THR A O 1
ATOM 730 N N . ILE A 1 91 ? 12.661 12.270 -15.708 1.00 90.75 91 ILE A N 1
ATOM 731 C CA . ILE A 1 91 ? 13.734 11.322 -15.362 1.00 90.75 91 ILE A CA 1
ATOM 732 C C . ILE A 1 91 ? 14.270 11.581 -13.951 1.00 90.75 91 ILE A C 1
ATOM 734 O O . ILE A 1 91 ? 14.537 10.632 -13.215 1.00 90.75 91 ILE A O 1
ATOM 738 N N . GLU A 1 92 ? 14.431 12.844 -13.557 1.00 92.50 92 GLU A N 1
ATOM 739 C CA . GLU A 1 92 ? 14.868 13.190 -12.203 1.00 92.50 92 GLU A CA 1
ATOM 740 C C . GLU A 1 92 ? 13.867 12.694 -11.151 1.00 92.50 92 GLU A C 1
ATOM 742 O O . GLU A 1 92 ? 14.266 12.009 -10.211 1.00 92.50 92 GLU A O 1
ATOM 747 N N . LEU A 1 93 ? 12.565 12.913 -11.368 1.00 92.69 93 LEU A N 1
ATOM 748 C CA . LEU A 1 93 ? 11.507 12.410 -10.483 1.00 92.69 93 LEU A CA 1
ATOM 749 C C . LEU A 1 93 ? 11.498 10.877 -10.371 1.00 92.69 93 LEU A C 1
ATOM 751 O O . LEU A 1 93 ? 11.296 10.345 -9.277 1.00 92.69 93 LEU A O 1
ATOM 755 N N . ILE A 1 94 ? 11.731 10.162 -11.477 1.00 92.12 94 ILE A N 1
ATOM 756 C CA . ILE A 1 94 ? 11.858 8.695 -11.496 1.00 92.12 94 ILE A CA 1
ATOM 757 C C . ILE A 1 94 ? 13.027 8.247 -10.605 1.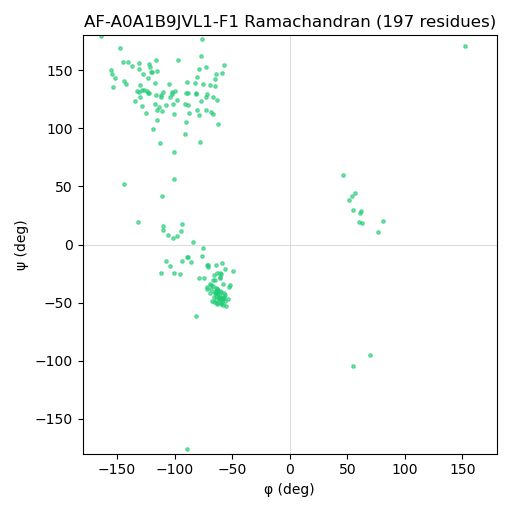00 92.12 94 ILE A C 1
ATOM 759 O O . ILE A 1 94 ? 12.839 7.433 -9.697 1.00 92.12 94 ILE A O 1
ATOM 763 N N . LYS A 1 95 ? 14.205 8.861 -10.777 1.00 94.75 95 LYS A N 1
ATOM 764 C CA . LYS A 1 95 ? 15.407 8.550 -9.986 1.00 94.75 95 LYS A CA 1
ATOM 765 C C . LYS A 1 95 ? 15.238 8.882 -8.505 1.00 94.75 95 LYS A C 1
ATOM 767 O O . LYS A 1 95 ? 15.667 8.118 -7.642 1.00 94.75 95 LYS A O 1
ATOM 772 N N . GLU A 1 96 ? 14.627 10.020 -8.186 1.00 96.19 96 GLU A N 1
ATOM 773 C CA . GLU A 1 96 ? 14.313 10.395 -6.804 1.00 96.19 96 GLU A CA 1
ATOM 774 C C . GLU A 1 96 ? 13.325 9.426 -6.157 1.00 96.19 96 GLU A C 1
ATOM 776 O O . GLU A 1 96 ? 13.470 9.086 -4.983 1.00 96.19 96 GLU A O 1
ATOM 781 N N . THR A 1 97 ? 12.336 8.954 -6.914 1.00 96.00 97 THR A N 1
ATOM 782 C CA . THR A 1 97 ? 11.371 7.965 -6.427 1.00 96.00 97 THR A CA 1
ATOM 783 C C . THR A 1 97 ? 12.071 6.652 -6.098 1.00 96.00 97 THR A C 1
ATOM 785 O O . THR A 1 97 ? 11.858 6.118 -5.012 1.00 96.00 97 THR A O 1
ATOM 788 N N . SER A 1 98 ? 12.981 6.182 -6.956 1.00 96.00 98 SER A N 1
ATOM 789 C CA . SER A 1 98 ? 13.799 4.993 -6.686 1.00 96.00 98 SER A CA 1
ATOM 790 C C . SER A 1 98 ? 14.590 5.114 -5.381 1.00 96.00 98 SER A C 1
ATOM 792 O O . SER A 1 98 ? 14.583 4.190 -4.568 1.00 96.00 98 SER A O 1
ATOM 794 N N . LYS A 1 99 ? 15.199 6.279 -5.113 1.00 97.50 99 LYS A N 1
ATOM 795 C CA . LYS A 1 99 ? 15.884 6.541 -3.833 1.00 97.50 99 LYS A CA 1
ATOM 796 C C . LYS A 1 99 ? 14.927 6.449 -2.645 1.00 97.50 99 LYS A C 1
ATOM 798 O O . LYS A 1 99 ? 15.226 5.742 -1.688 1.00 97.50 99 LYS A O 1
ATOM 803 N N . LYS A 1 100 ? 13.752 7.082 -2.735 1.00 97.75 100 LYS A N 1
ATOM 804 C CA . LYS A 1 100 ? 12.728 7.028 -1.678 1.00 97.75 100 LYS A CA 1
ATOM 805 C C . LYS A 1 100 ? 12.270 5.597 -1.398 1.00 97.75 100 LYS A C 1
ATOM 807 O O . LYS A 1 100 ? 12.114 5.235 -0.239 1.00 97.75 100 LYS A O 1
ATOM 812 N N . VAL A 1 101 ? 12.091 4.762 -2.428 1.00 97.06 101 VAL A N 1
ATOM 813 C CA . VAL A 1 101 ? 11.741 3.339 -2.246 1.00 97.06 101 VAL A CA 1
ATOM 814 C C . VAL A 1 101 ? 12.803 2.626 -1.404 1.00 97.06 101 VAL A C 1
ATOM 816 O O . VAL A 1 101 ? 12.454 1.940 -0.442 1.00 97.06 101 VAL A O 1
ATOM 819 N N . VAL A 1 102 ? 14.088 2.830 -1.708 1.00 96.94 102 VAL A N 1
ATOM 820 C CA . VAL A 1 102 ? 15.193 2.254 -0.924 1.00 96.94 102 VAL A CA 1
ATOM 821 C C . VAL A 1 102 ? 15.199 2.788 0.511 1.00 96.94 102 VAL A C 1
ATOM 823 O O . VAL A 1 102 ? 15.339 2.001 1.442 1.00 96.94 102 VAL A O 1
ATOM 826 N N . GLU A 1 103 ? 14.975 4.088 0.717 1.00 97.38 103 GLU A N 1
ATOM 827 C CA . GLU A 1 103 ? 14.885 4.706 2.053 1.00 97.38 103 GLU A CA 1
ATOM 828 C C . GLU A 1 103 ? 13.744 4.126 2.905 1.00 97.38 103 GLU A C 1
ATOM 830 O O . GLU A 1 103 ? 13.856 4.059 4.129 1.00 97.38 103 GLU A O 1
ATOM 835 N N . THR A 1 104 ? 12.664 3.647 2.275 1.00 96.56 104 THR A N 1
ATOM 836 C CA . THR A 1 104 ? 11.588 2.928 2.980 1.00 96.56 104 THR A CA 1
ATOM 837 C C . THR A 1 104 ? 11.954 1.494 3.374 1.00 96.56 104 THR A C 1
ATOM 839 O O . THR A 1 104 ? 11.144 0.809 3.993 1.00 96.56 104 THR A O 1
ATOM 842 N N . ASN A 1 105 ? 13.148 1.010 3.015 1.00 96.06 105 ASN A N 1
ATOM 843 C CA . ASN A 1 105 ? 13.551 -0.393 3.139 1.00 96.06 105 ASN A CA 1
ATOM 844 C C . ASN A 1 105 ? 12.534 -1.354 2.500 1.00 96.06 105 ASN A C 1
ATOM 846 O O . ASN A 1 105 ? 12.239 -2.412 3.052 1.00 96.06 105 ASN A O 1
ATOM 850 N N . PHE A 1 106 ? 11.964 -0.959 1.355 1.00 95.75 106 PHE A N 1
ATOM 851 C CA . PHE A 1 106 ? 10.936 -1.726 0.640 1.00 95.75 106 PHE A CA 1
ATOM 852 C C . PHE A 1 106 ? 9.706 -2.077 1.499 1.00 95.75 106 PHE A C 1
ATOM 854 O O . PHE A 1 106 ? 9.038 -3.087 1.259 1.00 95.75 106 PHE A O 1
ATOM 861 N N . ALA A 1 107 ? 9.388 -1.230 2.483 1.00 96.25 107 ALA A N 1
ATOM 862 C CA . ALA A 1 107 ? 8.241 -1.386 3.362 1.00 96.25 107 ALA A CA 1
ATOM 863 C C . ALA A 1 107 ? 7.490 -0.060 3.527 1.00 96.25 107 ALA A C 1
ATOM 865 O O . ALA A 1 107 ? 8.039 0.941 3.982 1.00 96.25 107 ALA A O 1
ATOM 866 N N . LEU A 1 108 ? 6.197 -0.050 3.204 1.00 97.19 108 LEU A N 1
ATOM 867 C CA . LEU A 1 108 ? 5.364 1.145 3.290 1.00 97.19 108 LEU A CA 1
ATOM 868 C C . LEU A 1 108 ? 4.055 0.860 4.032 1.00 97.19 108 LEU A C 1
ATOM 870 O O . LEU A 1 108 ? 3.340 -0.093 3.728 1.00 97.19 108 LEU A O 1
ATOM 874 N N . LYS A 1 109 ? 3.724 1.729 4.993 1.00 97.31 109 LYS A N 1
ATOM 875 C CA . LYS A 1 109 ? 2.464 1.721 5.750 1.00 97.31 109 LYS A CA 1
ATOM 876 C C . LYS A 1 109 ? 1.676 2.991 5.429 1.00 97.31 109 LYS A C 1
ATOM 878 O O . LYS A 1 109 ? 2.036 4.082 5.862 1.00 97.31 109 LYS A O 1
ATOM 883 N N . ILE A 1 110 ? 0.595 2.854 4.663 1.00 96.69 110 ILE A N 1
ATOM 884 C CA . ILE A 1 110 ? -0.176 3.978 4.109 1.00 96.69 110 ILE A CA 1
ATOM 885 C C . ILE A 1 110 ? -1.518 4.104 4.829 1.00 96.69 110 ILE A C 1
ATOM 887 O O . ILE A 1 110 ? -2.341 3.197 4.757 1.00 96.69 110 ILE A O 1
ATOM 891 N N . LEU A 1 111 ? -1.784 5.244 5.474 1.00 96.69 111 LEU A N 1
ATOM 892 C CA . LEU A 1 111 ? -3.073 5.514 6.126 1.00 96.69 111 LEU A CA 1
ATOM 893 C C . LEU A 1 111 ? -4.190 5.783 5.105 1.00 96.69 111 LEU A C 1
ATOM 895 O O . LEU A 1 111 ? -4.116 6.712 4.298 1.00 96.69 111 LEU A O 1
ATOM 899 N N . ILE A 1 112 ? -5.297 5.054 5.227 1.00 96.81 112 ILE A N 1
ATOM 900 C CA . ILE A 1 112 ? -6.470 5.159 4.360 1.00 96.81 112 ILE A CA 1
ATOM 901 C C . ILE A 1 112 ? -7.560 5.978 5.053 1.00 96.81 112 ILE A C 1
ATOM 903 O O . ILE A 1 112 ? -8.548 5.463 5.581 1.00 96.81 112 ILE A O 1
ATOM 907 N N . LYS A 1 113 ? -7.399 7.304 5.002 1.00 95.44 113 LYS A N 1
ATOM 908 C CA . LYS A 1 113 ? -8.261 8.276 5.703 1.00 95.44 113 LYS A CA 1
ATOM 909 C C . LYS A 1 113 ? -9.761 8.097 5.440 1.00 95.44 113 LYS A C 1
ATOM 911 O O . LYS A 1 113 ? -10.557 8.320 6.344 1.00 95.44 113 LYS A O 1
ATOM 916 N N . LYS A 1 114 ? -10.156 7.685 4.225 1.00 94.44 114 LYS A N 1
ATOM 917 C CA . LYS A 1 114 ? -11.575 7.475 3.862 1.00 94.44 114 LYS A CA 1
ATOM 918 C C . LYS A 1 114 ? -12.246 6.356 4.678 1.00 94.44 114 LYS A C 1
ATOM 920 O O . LYS A 1 114 ? -13.469 6.356 4.815 1.00 94.44 114 LYS A O 1
ATOM 925 N N . LEU A 1 115 ? -11.460 5.407 5.193 1.00 96.62 115 LEU A N 1
ATOM 926 C CA . LEU A 1 115 ? -11.942 4.273 5.983 1.00 96.62 115 LEU A CA 1
ATOM 927 C C . LEU A 1 115 ? -11.739 4.494 7.490 1.00 96.62 115 LEU A C 1
ATOM 929 O O . LEU A 1 115 ? -12.500 3.945 8.282 1.00 96.62 115 LEU A O 1
ATOM 933 N N . SER A 1 116 ? -10.779 5.325 7.897 1.00 96.31 116 SER A N 1
ATOM 934 C CA . SER A 1 116 ? -10.538 5.654 9.307 1.00 96.31 116 SER A CA 1
ATOM 935 C C . SER A 1 116 ? -11.711 6.396 9.966 1.00 96.31 116 SER A C 1
ATOM 937 O O . SER A 1 116 ? -12.401 7.198 9.327 1.00 96.31 116 SER A O 1
ATOM 939 N N . LYS A 1 117 ? -11.939 6.154 11.265 1.00 95.50 117 LYS A N 1
ATOM 940 C CA . LYS A 1 117 ? -13.027 6.765 12.055 1.00 95.50 117 LYS A CA 1
ATOM 941 C C . LYS A 1 117 ? -12.578 7.093 13.475 1.00 95.50 117 LYS A C 1
ATOM 943 O O . LYS A 1 117 ? -11.940 6.278 14.127 1.00 95.50 117 LYS A O 1
ATOM 948 N N . GLY A 1 118 ? -12.976 8.260 13.976 1.00 93.25 118 GLY A N 1
ATOM 949 C CA . GLY A 1 118 ? -12.887 8.567 15.404 1.00 93.25 118 GLY A CA 1
ATOM 950 C C . GLY A 1 118 ? -14.053 7.944 16.173 1.00 93.25 118 GLY A C 1
ATOM 951 O O . GLY A 1 118 ? -15.175 7.911 15.668 1.00 93.25 118 GLY A O 1
ATOM 952 N N . LEU A 1 119 ? -13.794 7.488 17.396 1.00 89.62 119 LEU A N 1
ATOM 953 C CA . LEU A 1 119 ? -14.770 6.870 18.295 1.00 89.62 119 LEU A CA 1
ATOM 954 C C . LEU A 1 119 ? -14.868 7.644 19.612 1.00 89.62 119 LEU A C 1
ATOM 956 O O . LEU A 1 119 ? -13.892 8.264 20.043 1.00 89.62 119 LEU A O 1
ATOM 960 N N . PHE A 1 120 ? -16.032 7.575 20.267 1.00 85.44 120 PHE A N 1
ATOM 961 C CA . PHE A 1 120 ? -16.263 8.085 21.628 1.00 85.44 120 PHE A CA 1
ATOM 962 C C . PHE A 1 120 ? -15.692 9.499 21.853 1.00 85.44 120 PHE A C 1
ATOM 964 O O . PHE A 1 120 ? -14.785 9.698 22.660 1.00 85.44 120 PHE A O 1
ATOM 971 N N . ASN A 1 121 ? -16.159 10.488 21.080 1.00 84.25 121 ASN A N 1
ATOM 972 C CA . ASN A 1 121 ? -15.637 11.864 21.108 1.00 84.25 121 ASN A CA 1
ATOM 973 C C . ASN A 1 121 ? -14.109 11.953 20.901 1.00 84.25 121 ASN A C 1
ATOM 975 O O . ASN A 1 121 ? -13.421 12.728 21.567 1.00 84.25 121 ASN A O 1
ATOM 979 N N . ARG A 1 122 ? -13.574 11.153 19.964 1.00 83.38 122 ARG A N 1
ATOM 980 C CA . ARG A 1 122 ? -12.136 11.052 19.643 1.00 83.38 122 ARG A CA 1
ATOM 981 C C . ARG A 1 122 ? -11.278 10.558 20.816 1.00 83.38 122 ARG A C 1
ATOM 983 O O . ARG A 1 122 ? -10.109 10.920 20.928 1.00 83.38 122 ARG A O 1
ATOM 990 N N . LYS A 1 123 ? -11.849 9.748 21.714 1.00 91.31 123 LYS A N 1
ATOM 991 C CA . LYS A 1 123 ? -11.075 8.995 22.717 1.00 91.31 123 LYS A CA 1
ATOM 992 C C . LYS A 1 123 ? -10.238 7.895 22.071 1.00 91.31 123 LYS A C 1
ATOM 994 O O . LYS A 1 123 ? -9.122 7.650 22.517 1.00 91.31 123 LYS A O 1
ATOM 999 N N . TYR A 1 124 ? -10.765 7.304 21.007 1.00 94.50 124 TYR A N 1
ATOM 1000 C CA . TYR A 1 124 ? -10.065 6.320 20.197 1.00 94.50 124 TYR A CA 1
ATOM 1001 C C . TYR A 1 124 ? -10.182 6.681 18.721 1.00 94.50 124 TYR A C 1
ATOM 1003 O O . TYR A 1 124 ? -11.134 7.355 18.317 1.00 94.50 124 TYR A O 1
ATOM 1011 N N . ASN A 1 125 ? -9.240 6.201 17.917 1.00 95.44 125 ASN A N 1
ATOM 1012 C CA . ASN A 1 125 ? -9.312 6.259 16.464 1.00 95.44 125 ASN A CA 1
ATOM 1013 C C . ASN A 1 125 ? -9.105 4.863 15.886 1.00 95.44 125 ASN A C 1
ATOM 1015 O O . ASN A 1 125 ? -8.170 4.164 16.261 1.00 95.44 125 ASN A O 1
ATOM 1019 N N . ILE A 1 126 ? -9.966 4.489 14.949 1.00 96.81 126 ILE A N 1
ATOM 1020 C CA . ILE A 1 126 ? -9.758 3.360 14.053 1.00 96.81 126 ILE A CA 1
ATOM 1021 C C . ILE A 1 126 ? -8.994 3.891 12.852 1.00 96.81 126 ILE A C 1
ATOM 1023 O O . ILE A 1 126 ? -9.500 4.754 12.127 1.00 96.81 126 ILE A O 1
ATOM 1027 N N . ASN A 1 127 ? -7.810 3.348 12.624 1.00 97.75 127 ASN A N 1
ATOM 1028 C CA . ASN A 1 127 ? -7.007 3.607 11.449 1.00 97.75 127 ASN A CA 1
ATOM 1029 C C . ASN A 1 127 ? -6.966 2.365 10.574 1.00 97.75 127 ASN A C 1
ATOM 1031 O O . ASN A 1 127 ? -6.684 1.271 11.052 1.00 97.75 127 ASN A O 1
ATOM 1035 N N . ILE A 1 128 ? -7.223 2.554 9.283 1.00 97.81 128 ILE A N 1
ATOM 1036 C CA . ILE A 1 128 ? -6.986 1.517 8.285 1.00 97.81 128 ILE A CA 1
ATOM 1037 C C . ILE A 1 128 ? -5.700 1.850 7.553 1.00 97.81 128 ILE A C 1
ATOM 1039 O O . ILE A 1 128 ? -5.546 2.965 7.052 1.00 97.81 128 ILE A O 1
ATOM 1043 N N . TYR A 1 129 ? -4.804 0.879 7.468 1.00 97.50 129 TYR A N 1
ATOM 1044 C CA . TYR A 1 129 ? -3.549 0.989 6.752 1.00 97.50 129 TYR A CA 1
ATOM 1045 C C . TYR A 1 129 ? -3.494 -0.009 5.604 1.00 97.50 129 TYR A C 1
ATOM 1047 O O . TYR A 1 129 ? -3.871 -1.163 5.772 1.00 97.50 129 TYR A O 1
ATOM 1055 N N . ARG A 1 130 ? -2.967 0.424 4.459 1.00 96.00 130 ARG A N 1
ATOM 1056 C CA . ARG A 1 130 ? -2.445 -0.474 3.425 1.00 96.00 130 ARG A CA 1
ATOM 1057 C C . ARG A 1 130 ? -0.963 -0.693 3.715 1.00 96.00 130 ARG A C 1
ATOM 1059 O O . ARG A 1 130 ? -0.209 0.278 3.792 1.00 96.00 130 ARG A O 1
ATOM 1066 N N . ILE A 1 131 ? -0.574 -1.942 3.915 1.00 96.50 131 ILE A N 1
ATOM 1067 C CA . ILE A 1 131 ? 0.792 -2.382 4.185 1.00 96.50 131 ILE A CA 1
ATOM 1068 C C . ILE A 1 131 ? 1.342 -3.014 2.912 1.00 96.50 131 ILE A C 1
ATOM 1070 O O . ILE A 1 131 ? 0.713 -3.901 2.340 1.00 96.50 131 ILE A O 1
ATOM 1074 N N . LEU A 1 132 ? 2.503 -2.544 2.473 1.00 95.69 132 LEU A N 1
ATOM 1075 C CA . LEU A 1 132 ? 3.221 -3.057 1.314 1.00 95.69 132 LEU A CA 1
ATOM 1076 C C . LEU A 1 132 ? 4.623 -3.441 1.760 1.00 95.69 132 LEU A C 1
ATOM 1078 O O . LEU A 1 132 ? 5.381 -2.558 2.154 1.00 95.69 132 LEU A O 1
ATOM 1082 N N . ASN A 1 133 ? 4.956 -4.726 1.735 1.00 94.75 133 ASN A N 1
ATOM 1083 C CA . ASN A 1 133 ? 6.303 -5.217 2.024 1.00 94.75 133 ASN A CA 1
ATOM 1084 C C . ASN A 1 133 ? 6.465 -6.665 1.534 1.00 94.75 133 ASN A C 1
ATOM 1086 O O . ASN A 1 133 ? 5.528 -7.278 1.022 1.00 94.75 133 ASN A O 1
ATOM 1090 N N . ARG A 1 134 ? 7.654 -7.236 1.728 1.00 91.69 134 ARG A N 1
ATOM 1091 C CA . ARG A 1 134 ? 7.947 -8.620 1.339 1.00 91.69 134 ARG A CA 1
ATOM 1092 C C . ARG A 1 134 ? 7.112 -9.666 2.079 1.00 91.69 134 ARG A C 1
ATOM 1094 O O . ARG A 1 134 ? 6.753 -10.680 1.488 1.00 91.69 134 ARG A O 1
ATOM 1101 N N . GLU A 1 135 ? 6.856 -9.443 3.363 1.00 91.69 135 GLU A N 1
ATOM 1102 C CA . GLU A 1 135 ? 6.237 -10.420 4.265 1.00 91.69 135 GLU A CA 1
ATOM 1103 C C . GLU A 1 135 ? 4.770 -10.654 3.912 1.00 91.69 135 GLU A C 1
ATOM 1105 O O . GLU A 1 135 ? 4.317 -11.795 3.912 1.00 91.69 135 GLU A O 1
ATOM 1110 N N . VAL A 1 136 ? 4.041 -9.581 3.584 1.00 92.62 136 VAL A N 1
ATOM 1111 C CA . VAL A 1 136 ? 2.605 -9.653 3.283 1.00 92.62 136 VAL A CA 1
ATOM 1112 C C . VAL A 1 136 ? 2.281 -9.463 1.806 1.00 92.62 136 VAL A C 1
ATOM 1114 O O . VAL A 1 136 ? 1.164 -9.769 1.406 1.00 92.62 136 VAL A O 1
ATOM 1117 N N . GLY A 1 137 ? 3.224 -8.978 0.992 1.00 91.31 137 GLY A N 1
ATOM 1118 C CA . GLY A 1 137 ? 2.937 -8.483 -0.352 1.00 91.31 137 GLY A CA 1
ATOM 1119 C C . GLY A 1 137 ? 2.142 -7.183 -0.261 1.00 91.31 137 GLY A C 1
ATOM 1120 O O . GLY A 1 137 ? 2.709 -6.109 -0.073 1.00 91.31 137 GLY A O 1
ATOM 1121 N N . GLU A 1 138 ? 0.823 -7.296 -0.346 1.00 92.75 138 GLU A N 1
ATOM 1122 C CA . GLU A 1 138 ? -0.129 -6.264 0.046 1.00 92.75 138 GLU A CA 1
ATOM 1123 C C . GLU A 1 138 ? -1.073 -6.814 1.114 1.00 92.75 138 GLU A C 1
ATOM 1125 O O . GLU A 1 138 ? -1.677 -7.866 0.933 1.00 92.75 138 GLU A O 1
ATOM 1130 N N . GLY A 1 139 ? -1.239 -6.073 2.207 1.00 94.44 139 GLY A N 1
ATOM 1131 C CA . GLY A 1 139 ? -2.222 -6.384 3.240 1.00 94.44 139 GLY A CA 1
ATOM 1132 C C . GLY A 1 139 ? -2.906 -5.132 3.770 1.00 94.44 139 GLY A C 1
ATOM 1133 O O . GLY A 1 139 ? -2.358 -4.030 3.704 1.00 94.44 139 GLY A O 1
ATOM 1134 N N . TRP A 1 140 ? -4.099 -5.291 4.327 1.00 96.31 140 TRP A N 1
ATOM 1135 C CA . TRP A 1 140 ? -4.875 -4.207 4.912 1.00 96.31 140 TRP A CA 1
ATOM 1136 C C . TRP A 1 140 ? -5.077 -4.438 6.404 1.00 96.31 140 TRP A C 1
ATOM 1138 O O . TRP A 1 140 ? -5.631 -5.447 6.828 1.00 96.31 140 TRP A O 1
ATOM 1148 N N . LEU A 1 141 ? -4.614 -3.489 7.211 1.00 97.19 141 LEU A N 1
ATOM 1149 C CA . LEU A 1 141 ? -4.554 -3.601 8.663 1.00 97.19 141 LEU A CA 1
ATOM 1150 C C . LEU A 1 141 ? -5.466 -2.567 9.314 1.00 97.19 141 LEU A C 1
ATOM 1152 O O . LEU A 1 141 ? -5.355 -1.370 9.041 1.00 97.19 141 LEU A O 1
ATOM 1156 N N . LEU A 1 142 ? -6.322 -3.021 10.219 1.00 97.94 142 LEU A N 1
ATOM 1157 C CA . LEU A 1 142 ? -7.012 -2.176 11.176 1.00 97.94 142 LEU A CA 1
ATOM 1158 C C . LEU A 1 142 ? -6.151 -2.037 12.428 1.00 97.94 142 LEU A C 1
ATOM 1160 O O . LEU A 1 142 ? -5.729 -3.032 13.009 1.00 97.94 142 LEU A O 1
ATOM 1164 N N . GLU A 1 143 ? -5.947 -0.804 12.879 1.00 98.06 143 GLU A N 1
ATOM 1165 C CA . GLU A 1 143 ? -5.420 -0.502 14.208 1.00 98.06 143 GLU A CA 1
ATOM 1166 C C . GLU A 1 143 ? -6.397 0.409 14.944 1.00 98.06 143 GLU A C 1
ATOM 1168 O O . GLU A 1 143 ? -6.846 1.422 14.405 1.00 98.06 143 GLU A O 1
ATOM 1173 N N . VAL A 1 144 ? -6.709 0.071 16.192 1.00 97.19 144 VAL A N 1
ATOM 1174 C CA . VAL A 1 144 ? -7.359 1.002 17.113 1.00 97.19 144 VAL A CA 1
ATOM 1175 C C . VAL A 1 144 ? -6.283 1.608 17.993 1.00 97.19 144 VAL A C 1
ATOM 1177 O O . VA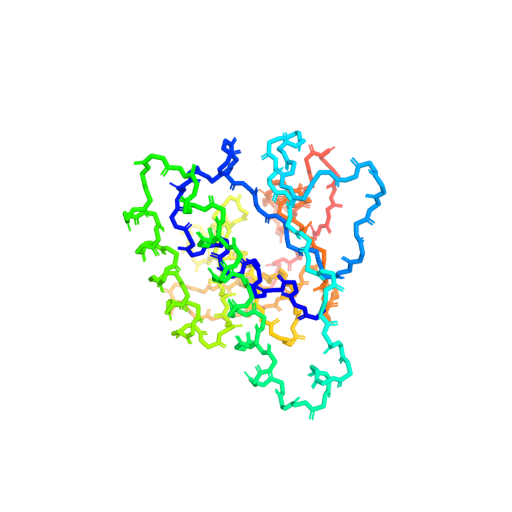L A 1 144 ? -5.544 0.884 18.663 1.00 97.19 144 VAL A O 1
ATOM 1180 N N . ILE A 1 145 ? -6.222 2.934 17.998 1.00 96.75 145 ILE A N 1
ATOM 1181 C CA . ILE A 1 145 ? -5.305 3.709 18.830 1.00 96.75 145 ILE A CA 1
ATOM 1182 C C . ILE A 1 145 ? -6.071 4.554 19.846 1.00 96.75 145 ILE A C 1
ATOM 1184 O O . ILE A 1 145 ? -7.193 4.998 19.583 1.00 96.75 145 ILE A O 1
ATOM 1188 N N . ASP A 1 146 ? -5.465 4.786 21.005 1.00 94.88 146 ASP A N 1
ATOM 1189 C CA . ASP A 1 146 ? -5.973 5.716 22.015 1.00 94.88 146 ASP A CA 1
ATOM 1190 C C . ASP A 1 146 ? -5.454 7.156 21.804 1.00 94.88 146 ASP A C 1
ATOM 1192 O O . ASP A 1 146 ? -4.756 7.464 20.836 1.00 94.88 146 ASP A O 1
ATOM 1196 N N . LYS A 1 147 ? -5.794 8.073 22.722 1.00 90.94 147 LYS A N 1
ATOM 1197 C CA . LYS A 1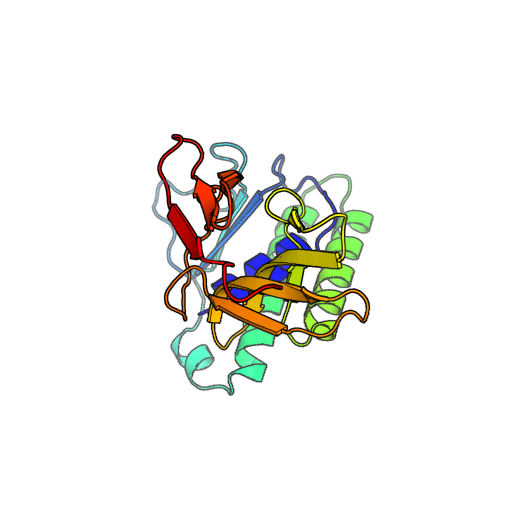 147 ? -5.316 9.471 22.693 1.00 90.94 147 LYS A CA 1
ATOM 1198 C C . LYS A 1 147 ? -3.800 9.629 22.864 1.00 90.94 147 LYS A C 1
ATOM 1200 O O . LYS A 1 147 ? -3.290 10.708 22.583 1.00 90.94 147 LYS A O 1
ATOM 1205 N N . LYS A 1 148 ? -3.104 8.610 23.369 1.00 92.75 148 LYS A N 1
ATOM 1206 C CA . LYS A 1 148 ? -1.644 8.586 23.521 1.00 92.75 148 LYS A CA 1
ATOM 1207 C C . LYS A 1 148 ? -0.967 7.924 22.318 1.00 92.75 148 LYS A C 1
ATOM 1209 O O . LYS A 1 148 ? 0.211 7.597 22.403 1.00 92.75 148 LYS A O 1
ATOM 1214 N N . GLU A 1 149 ? -1.717 7.687 21.239 1.00 91.25 149 GLU A N 1
ATOM 1215 C CA . GLU A 1 149 ? -1.268 6.991 20.030 1.00 91.25 149 GLU A CA 1
ATOM 1216 C C . GLU A 1 149 ? -0.806 5.547 20.286 1.00 91.25 149 GLU A C 1
ATOM 1218 O O . GLU A 1 149 ? -0.120 4.941 19.466 1.00 91.25 149 GLU A O 1
ATOM 1223 N N . SER A 1 150 ? -1.218 4.957 21.412 1.00 94.88 150 SER A N 1
ATOM 1224 C CA . SER A 1 150 ? -0.917 3.565 21.731 1.00 94.88 150 SER A CA 1
ATOM 1225 C C . SER A 1 150 ? -1.894 2.640 21.013 1.00 94.88 150 SER A C 1
ATOM 1227 O O . SER A 1 150 ? -3.109 2.830 21.092 1.00 94.88 150 SER A O 1
ATOM 1229 N N . ILE A 1 151 ? -1.365 1.622 20.327 1.00 96.25 151 ILE A N 1
ATOM 1230 C CA . ILE A 1 151 ? -2.168 0.588 19.665 1.00 96.25 151 ILE A CA 1
ATOM 1231 C C . ILE A 1 151 ? -2.754 -0.329 20.737 1.00 96.25 151 ILE A C 1
ATOM 1233 O O . ILE A 1 151 ? -2.022 -1.031 21.432 1.00 96.25 151 ILE A O 1
ATOM 1237 N N . ILE A 1 152 ? -4.078 -0.340 20.848 1.00 95.69 152 ILE A N 1
ATOM 1238 C CA . ILE A 1 152 ? -4.812 -1.177 21.808 1.00 95.69 152 ILE A CA 1
ATOM 1239 C C . ILE A 1 152 ? -5.471 -2.387 21.147 1.00 95.69 152 ILE A C 1
ATOM 1241 O O . ILE A 1 152 ? -5.830 -3.344 21.827 1.00 95.69 152 ILE A O 1
ATOM 1245 N N . TYR A 1 153 ? -5.633 -2.350 19.825 1.00 96.50 153 TYR A N 1
ATOM 1246 C CA . TYR A 1 153 ? -6.172 -3.452 19.042 1.00 96.50 153 TYR A CA 1
ATOM 1247 C C . TYR A 1 153 ? -5.617 -3.411 17.622 1.00 96.50 153 TYR A C 1
ATOM 1249 O O . TYR A 1 153 ? -5.444 -2.326 17.061 1.00 96.50 153 TYR A O 1
ATOM 1257 N N . LYS A 1 154 ? -5.361 -4.585 17.042 1.00 97.00 154 LYS A N 1
ATOM 1258 C CA . LYS A 1 154 ? -4.945 -4.731 15.647 1.00 97.00 154 LYS A CA 1
ATOM 1259 C C . LYS A 1 154 ? -5.556 -5.983 15.029 1.00 97.00 154 LYS A C 1
ATOM 1261 O O . LYS A 1 154 ? -5.592 -7.023 15.682 1.00 97.00 154 LYS A O 1
ATOM 1266 N N . GLU A 1 155 ? -5.979 -5.887 13.777 1.00 96.69 155 GLU A N 1
ATOM 1267 C CA . GLU A 1 155 ? -6.553 -7.009 13.031 1.00 96.69 155 GLU A CA 1
ATOM 1268 C C . GLU A 1 155 ? -6.338 -6.814 11.528 1.00 96.69 155 GLU A C 1
ATOM 1270 O O . GLU A 1 155 ? -6.522 -5.713 11.006 1.00 96.69 155 GLU A O 1
ATOM 1275 N N . TRP A 1 156 ? -5.934 -7.873 10.828 1.00 96.62 156 TRP A N 1
ATOM 1276 C CA . TRP A 1 156 ? -5.888 -7.864 9.367 1.00 96.62 156 TRP A CA 1
ATOM 1277 C C . TRP A 1 156 ? -7.303 -7.998 8.801 1.00 96.62 156 TRP A C 1
ATOM 1279 O O . TRP A 1 156 ? -8.094 -8.804 9.282 1.00 96.62 156 TRP A O 1
ATOM 1289 N N . LEU A 1 157 ? -7.620 -7.229 7.761 1.00 95.31 157 LEU A N 1
ATOM 1290 C CA . LEU A 1 157 ? -8.922 -7.297 7.090 1.00 95.31 157 LEU A CA 1
ATOM 1291 C C . LEU A 1 157 ? -9.093 -8.589 6.279 1.00 95.31 157 LEU A C 1
ATOM 1293 O O . LEU A 1 157 ? -10.218 -8.970 5.956 1.00 95.31 157 LEU A O 1
ATOM 1297 N N . GLU A 1 158 ? -7.984 -9.250 5.958 1.00 91.25 158 GLU A N 1
ATOM 1298 C CA . GLU A 1 158 ? -7.929 -10.490 5.202 1.00 91.25 158 GLU A CA 1
ATOM 1299 C C . GLU A 1 158 ? -6.753 -11.367 5.646 1.00 91.25 158 GLU A C 1
ATOM 1301 O O . GLU A 1 158 ? -5.854 -10.929 6.365 1.00 91.25 158 GLU A O 1
ATOM 1306 N N . GLU A 1 159 ? -6.737 -12.611 5.173 1.00 90.19 159 GLU A N 1
ATOM 1307 C CA . GLU A 1 159 ? -5.564 -13.471 5.298 1.00 90.19 159 GLU A CA 1
ATOM 1308 C C . GLU A 1 159 ? -4.386 -12.901 4.495 1.00 90.19 159 GLU A C 1
ATOM 1310 O O . GLU A 1 159 ? -4.531 -12.457 3.350 1.00 90.19 159 GLU A O 1
ATOM 1315 N N . THR A 1 160 ? -3.209 -12.935 5.118 1.00 88.56 160 THR A N 1
ATOM 1316 C CA . THR A 1 160 ? -1.931 -12.511 4.539 1.00 88.56 160 THR A CA 1
ATOM 1317 C C . THR A 1 160 ? -0.960 -13.700 4.515 1.00 88.56 160 THR A C 1
ATOM 1319 O O . THR A 1 160 ? -1.045 -14.558 5.399 1.00 88.56 160 THR A O 1
ATOM 1322 N N . PRO A 1 161 ? -0.037 -13.783 3.535 1.00 85.75 161 PRO A N 1
ATOM 1323 C CA . PRO A 1 161 ? 0.243 -12.804 2.477 1.00 85.75 161 PRO A CA 1
ATOM 1324 C C . PRO A 1 161 ? -0.831 -12.751 1.379 1.00 85.75 161 PRO A C 1
ATOM 1326 O O . PRO A 1 161 ? -1.498 -13.742 1.093 1.00 85.75 161 PRO A O 1
ATOM 1329 N N . ASN A 1 162 ? -0.976 -11.589 0.739 1.00 80.69 162 ASN A N 1
ATOM 1330 C CA . ASN A 1 162 ? -1.870 -11.377 -0.398 1.00 80.69 162 ASN A CA 1
ATOM 1331 C C . ASN A 1 162 ? -1.165 -10.543 -1.483 1.00 80.69 162 ASN A C 1
ATOM 1333 O O . ASN A 1 162 ? -0.246 -9.778 -1.208 1.00 80.69 162 ASN A O 1
ATOM 1337 N N . TYR A 1 163 ? -1.569 -10.701 -2.743 1.00 78.12 163 TYR A N 1
ATOM 1338 C CA . TYR A 1 163 ? -0.953 -10.006 -3.885 1.00 78.12 163 TYR A CA 1
ATOM 1339 C C . TYR A 1 163 ? -1.994 -9.363 -4.809 1.00 78.12 163 TYR A C 1
ATOM 1341 O O . TYR A 1 163 ? -1.713 -9.098 -5.976 1.00 78.12 163 TYR A O 1
ATOM 1349 N N . LEU A 1 164 ? -3.209 -9.149 -4.300 1.00 82.25 164 LEU A N 1
ATOM 1350 C CA . LEU A 1 164 ? -4.301 -8.520 -5.033 1.00 82.25 164 LEU A CA 1
ATOM 1351 C C . LEU A 1 164 ? -4.431 -7.047 -4.649 1.00 82.25 164 LEU A C 1
ATOM 1353 O O . LEU A 1 164 ? -4.536 -6.718 -3.467 1.00 82.25 164 LEU A O 1
ATOM 1357 N N . ASP A 1 165 ? -4.540 -6.182 -5.658 1.00 82.12 165 ASP A N 1
ATOM 1358 C CA . ASP A 1 165 ? -4.908 -4.782 -5.453 1.00 82.12 165 ASP A CA 1
ATOM 1359 C C . ASP A 1 165 ? -6.350 -4.685 -4.941 1.00 82.12 165 ASP A C 1
ATOM 1361 O O . ASP A 1 165 ? -7.308 -4.967 -5.667 1.00 82.12 165 ASP A O 1
ATOM 1365 N N . ARG A 1 166 ? -6.524 -4.259 -3.686 1.00 85.38 166 ARG A N 1
ATOM 1366 C CA . ARG A 1 166 ? -7.848 -4.111 -3.056 1.00 85.38 166 ARG A CA 1
ATOM 1367 C C . ARG A 1 166 ? -8.259 -2.660 -2.825 1.00 85.38 166 ARG A C 1
ATOM 1369 O O . ARG A 1 166 ? -9.269 -2.411 -2.160 1.00 85.38 166 ARG A O 1
ATOM 1376 N N . ARG A 1 167 ? -7.558 -1.683 -3.417 1.00 85.19 167 ARG A N 1
ATOM 1377 C CA . ARG A 1 167 ? -7.856 -0.243 -3.240 1.00 85.19 167 ARG A CA 1
ATOM 1378 C C . ARG A 1 167 ? -9.313 0.116 -3.531 1.00 85.19 167 ARG A C 1
ATOM 1380 O O . ARG A 1 167 ? -9.903 0.959 -2.842 1.00 85.19 167 ARG A O 1
ATOM 1387 N N . ASP A 1 168 ? -9.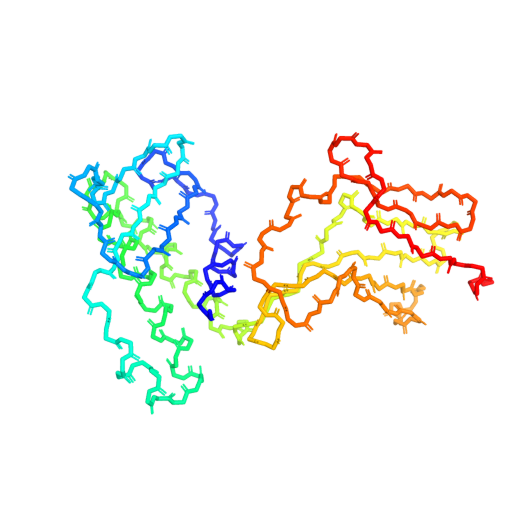883 -0.546 -4.533 1.00 84.00 168 ASP A N 1
ATOM 1388 C CA . ASP A 1 168 ? -11.265 -0.361 -4.971 1.00 84.00 168 ASP A CA 1
ATOM 1389 C C . ASP A 1 168 ? -12.261 -1.339 -4.338 1.00 84.00 168 ASP A C 1
ATOM 1391 O O . ASP A 1 168 ? -13.467 -1.078 -4.373 1.00 84.00 168 ASP A O 1
ATOM 1395 N N . TYR A 1 169 ? -11.772 -2.412 -3.711 1.00 90.25 169 TYR A N 1
ATOM 1396 C CA . TYR A 1 169 ? -12.599 -3.364 -2.974 1.00 90.25 169 TYR A CA 1
ATOM 1397 C C . TYR A 1 169 ? -13.106 -2.757 -1.661 1.00 90.25 169 TYR A C 1
ATOM 1399 O O . TYR A 1 169 ? -14.271 -2.930 -1.320 1.00 90.25 169 TYR A O 1
ATOM 1407 N N . TYR A 1 170 ? -12.282 -1.970 -0.962 1.00 93.69 170 TYR A N 1
ATOM 1408 C CA . TYR A 1 170 ? -12.689 -1.263 0.255 1.00 93.69 170 TYR A CA 1
ATOM 1409 C C . TYR A 1 170 ? -13.222 0.142 -0.066 1.00 93.69 170 TYR A C 1
ATOM 1411 O O . TYR A 1 170 ? -12.484 1.123 -0.222 1.00 93.69 170 TYR A O 1
ATOM 1419 N N . GLY A 1 171 ? -14.547 0.234 -0.193 1.00 92.44 171 GLY A N 1
ATOM 1420 C CA . GLY A 1 171 ? -15.261 1.422 -0.658 1.00 92.44 171 GLY A CA 1
ATOM 1421 C C . GLY A 1 171 ? -15.479 2.468 0.433 1.00 92.44 171 GLY A C 1
ATOM 1422 O O . GLY A 1 171 ? -14.998 3.597 0.312 1.00 92.44 171 GLY A O 1
ATOM 1423 N N . LYS A 1 172 ? -16.207 2.101 1.494 1.00 95.31 172 LYS A N 1
ATOM 1424 C CA . LYS A 1 172 ? -16.570 2.994 2.609 1.00 95.31 172 LYS A CA 1
ATOM 1425 C C . LYS A 1 172 ? -16.592 2.250 3.939 1.00 95.31 172 LYS A C 1
ATOM 1427 O O . LYS A 1 172 ? -16.828 1.048 3.965 1.00 95.31 172 LYS A O 1
ATOM 1432 N N . ALA A 1 173 ? -16.439 2.984 5.036 1.00 96.75 173 ALA A N 1
ATOM 1433 C CA . ALA A 1 173 ? -16.576 2.445 6.383 1.00 96.75 173 ALA A CA 1
ATOM 1434 C C . ALA A 1 173 ? -17.636 3.195 7.194 1.00 96.75 173 ALA A C 1
ATOM 1436 O O . ALA A 1 173 ? -17.760 4.420 7.078 1.00 96.75 173 ALA A O 1
ATOM 1437 N N . LEU A 1 174 ? -18.370 2.463 8.031 1.00 95.69 174 LEU A N 1
ATOM 1438 C CA . LEU A 1 174 ? -19.407 2.975 8.924 1.00 95.69 174 LEU A CA 1
ATOM 1439 C C . LEU A 1 174 ? -19.198 2.443 10.344 1.00 95.69 174 LEU A C 1
ATOM 1441 O O . LEU A 1 174 ? -18.696 1.338 10.534 1.00 95.69 174 LEU A O 1
ATOM 1445 N N . LEU A 1 175 ? -19.627 3.234 11.325 1.00 93.44 175 LEU A N 1
ATOM 1446 C CA . LEU A 1 175 ? -19.794 2.785 12.701 1.00 93.44 175 LEU A CA 1
ATOM 1447 C C . LEU A 1 175 ? -21.284 2.524 12.930 1.00 93.44 175 LEU A C 1
ATOM 1449 O O . LEU A 1 175 ? -22.104 3.421 12.732 1.00 93.44 175 LEU A O 1
ATOM 1453 N N . GLN A 1 176 ? -21.627 1.297 13.299 1.00 91.00 176 GLN A N 1
ATOM 1454 C CA . GLN A 1 176 ? -22.989 0.853 13.574 1.00 91.00 176 GLN A CA 1
ATOM 1455 C C . GLN A 1 176 ? -23.054 0.404 15.032 1.00 91.00 176 GLN A C 1
ATOM 1457 O O . GLN A 1 176 ? -22.615 -0.693 15.366 1.00 91.00 176 GLN A O 1
ATOM 1462 N N . SER A 1 177 ? -23.559 1.272 15.909 1.00 85.56 177 SER A N 1
ATOM 1463 C CA . SER A 1 177 ? -23.522 1.071 17.364 1.00 85.56 177 SER A CA 1
ATOM 1464 C C . SER A 1 177 ? -22.086 0.822 17.855 1.00 85.56 177 SER A C 1
ATOM 1466 O O . SER A 1 177 ? -21.287 1.756 17.859 1.00 85.56 177 SER A O 1
ATOM 1468 N N . ASN A 1 178 ? -21.739 -0.426 18.189 1.00 89.69 178 ASN A N 1
ATOM 1469 C CA . ASN A 1 178 ? -20.404 -0.833 18.637 1.00 89.69 178 ASN A CA 1
ATOM 1470 C C . ASN A 1 178 ? -19.622 -1.614 17.573 1.00 89.69 178 ASN A C 1
ATOM 1472 O O . ASN A 1 178 ? -18.558 -2.139 17.861 1.00 89.69 178 ASN A O 1
ATOM 1476 N N . THR A 1 179 ? -20.114 -1.707 16.341 1.00 95.00 179 THR A N 1
ATOM 1477 C CA . THR A 1 179 ? -19.455 -2.468 15.279 1.00 95.00 179 THR A CA 1
ATOM 1478 C C . THR A 1 179 ? -18.925 -1.525 14.214 1.00 95.00 179 THR A C 1
ATOM 1480 O O . THR A 1 179 ? -19.652 -0.689 13.674 1.00 95.00 179 THR A O 1
ATOM 1483 N N . TYR A 1 180 ? -17.650 -1.673 13.876 1.00 96.75 180 TYR A N 1
ATOM 1484 C CA . TYR A 1 180 ? -17.075 -1.027 12.706 1.00 96.75 180 TYR A CA 1
ATOM 1485 C C . TYR A 1 180 ? -17.217 -1.947 11.500 1.00 96.75 180 TYR A C 1
ATOM 1487 O O . TYR A 1 180 ? -16.888 -3.128 11.581 1.00 96.75 180 TYR A O 1
ATOM 1495 N N . VAL A 1 181 ? -17.725 -1.418 10.387 1.00 97.50 181 VAL A N 1
ATOM 1496 C CA . VAL A 1 181 ? -18.044 -2.202 9.189 1.00 97.50 181 VAL A CA 1
ATOM 1497 C C . VAL A 1 181 ? -17.487 -1.514 7.951 1.00 97.50 181 VAL A C 1
ATOM 1499 O O . VAL A 1 181 ? -17.717 -0.320 7.743 1.00 97.50 181 VAL A O 1
ATOM 1502 N N . ILE A 1 182 ? -16.800 -2.277 7.103 1.00 97.38 182 ILE A N 1
ATOM 1503 C CA . ILE A 1 182 ? -16.345 -1.834 5.782 1.00 97.38 182 ILE A CA 1
ATOM 1504 C C . ILE A 1 182 ? -17.236 -2.464 4.715 1.00 97.38 182 ILE A C 1
ATOM 1506 O O . ILE A 1 182 ? -17.585 -3.644 4.782 1.00 97.38 182 ILE A O 1
ATOM 1510 N N . PHE A 1 183 ? -17.586 -1.653 3.722 1.00 96.31 183 PHE A N 1
ATOM 1511 C CA . PHE A 1 183 ? -18.362 -2.043 2.559 1.00 96.31 183 PHE A CA 1
ATOM 1512 C C . PHE A 1 183 ? -17.570 -1.799 1.277 1.00 96.31 183 PHE A C 1
ATOM 1514 O O . PH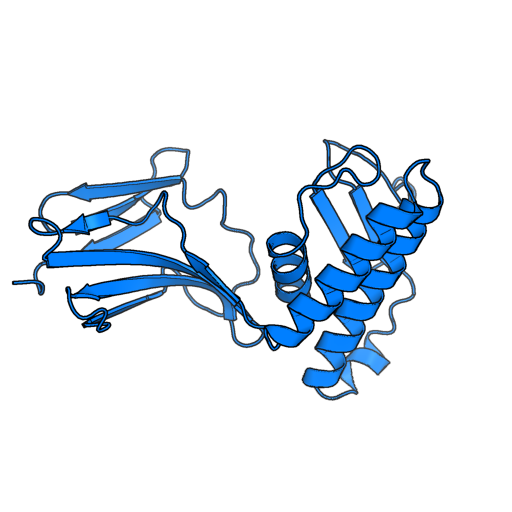E A 1 183 ? -16.826 -0.815 1.175 1.00 96.31 183 PHE A O 1
ATOM 1521 N N . ASN A 1 184 ? -17.799 -2.633 0.266 1.00 94.38 184 ASN A N 1
ATOM 1522 C CA . ASN A 1 184 ? -17.320 -2.377 -1.087 1.00 94.38 184 ASN A CA 1
ATOM 1523 C C . ASN A 1 184 ? -18.163 -1.314 -1.809 1.00 94.38 184 ASN A C 1
ATOM 1525 O O . ASN A 1 184 ? -19.157 -0.802 -1.284 1.00 94.38 184 ASN A O 1
ATOM 1529 N N . LYS A 1 185 ? -17.758 -0.965 -3.036 1.00 89.38 185 LYS A N 1
ATOM 1530 C CA . LYS A 1 185 ? -18.476 0.005 -3.882 1.00 89.38 185 LYS A CA 1
ATOM 1531 C C . LYS A 1 185 ? -19.912 -0.424 -4.215 1.00 89.38 185 LYS A C 1
ATOM 1533 O O . LYS A 1 185 ? -20.747 0.441 -4.449 1.00 89.38 185 LYS A O 1
ATOM 1538 N N . LEU A 1 186 ? -20.205 -1.726 -4.179 1.00 92.56 186 LEU A N 1
ATOM 1539 C CA . LEU A 1 186 ? -21.543 -2.289 -4.394 1.00 92.56 186 LEU A CA 1
ATOM 1540 C C . LEU A 1 186 ? -22.405 -2.287 -3.119 1.00 92.56 186 LEU A C 1
ATOM 1542 O O . LEU A 1 186 ? -23.532 -2.770 -3.135 1.00 92.56 186 LEU A O 1
ATOM 1546 N N . GLY A 1 187 ? -21.892 -1.763 -2.001 1.00 92.25 187 GLY A N 1
ATOM 1547 C CA . GLY A 1 187 ? -22.610 -1.730 -0.728 1.00 92.25 187 GLY A CA 1
ATOM 1548 C C . GLY A 1 187 ? -22.645 -3.069 0.009 1.00 92.25 187 GLY A C 1
ATOM 1549 O O . GLY A 1 187 ? -23.357 -3.185 1.003 1.00 92.25 187 GLY A O 1
ATOM 1550 N N . GLN A 1 188 ? -21.871 -4.063 -0.426 1.00 94.94 188 GLN A N 1
ATOM 1551 C CA . GLN A 1 188 ? -21.747 -5.342 0.270 1.00 94.94 188 GLN A CA 1
ATOM 1552 C C . GLN A 1 188 ? -20.734 -5.216 1.405 1.00 94.94 188 GLN A C 1
ATOM 1554 O O . GLN A 1 188 ? -19.683 -4.594 1.241 1.00 94.94 188 GLN A O 1
ATOM 1559 N N . LYS A 1 189 ? -21.046 -5.814 2.555 1.00 95.81 189 LYS A N 1
ATOM 1560 C CA . LYS A 1 189 ? -20.134 -5.881 3.699 1.00 95.81 189 LYS A CA 1
ATOM 1561 C C . LYS A 1 189 ? -18.929 -6.754 3.340 1.00 95.81 189 LYS A C 1
ATOM 1563 O O . LYS A 1 189 ? -19.104 -7.898 2.939 1.00 95.81 189 LYS A O 1
ATOM 1568 N N . THR A 1 190 ? -17.727 -6.225 3.535 1.00 94.94 190 THR A N 1
ATOM 1569 C CA . THR A 1 190 ? -16.464 -6.931 3.263 1.00 94.94 190 THR A CA 1
ATOM 1570 C C . THR A 1 190 ? -15.677 -7.252 4.522 1.00 94.94 190 THR A C 1
ATOM 1572 O O . THR A 1 190 ? -14.880 -8.177 4.510 1.00 94.94 190 THR A O 1
ATOM 1575 N N . PHE A 1 191 ? -15.881 -6.486 5.594 1.00 96.12 191 PHE A N 1
ATOM 1576 C CA . PHE A 1 191 ? -15.199 -6.673 6.870 1.00 96.12 191 PHE A CA 1
ATOM 1577 C C . PHE A 1 191 ? -16.045 -6.087 8.005 1.00 96.12 191 PHE A C 1
ATOM 1579 O O . PHE A 1 191 ? -16.786 -5.119 7.797 1.00 96.12 191 PHE A O 1
ATOM 1586 N N . SER A 1 192 ? -15.935 -6.650 9.207 1.00 96.56 192 SER A N 1
ATOM 1587 C CA . SER A 1 192 ? -16.455 -6.021 10.420 1.00 96.56 192 SER A CA 1
ATOM 1588 C C . SER A 1 192 ? -15.719 -6.472 11.663 1.00 96.56 192 SER A C 1
ATOM 1590 O O . SER A 1 192 ? -15.441 -7.660 11.783 1.00 96.56 192 SER A O 1
ATOM 1592 N N . VAL A 1 193 ? -15.591 -5.567 12.627 1.00 96.50 193 VAL A N 1
ATOM 1593 C CA . VAL A 1 193 ? -15.072 -5.865 13.962 1.00 96.50 193 VAL A CA 1
ATOM 1594 C C . VAL A 1 193 ? -16.014 -5.311 15.032 1.00 96.50 193 VAL A C 1
ATOM 1596 O O . VAL A 1 193 ? -16.529 -4.194 14.898 1.00 96.50 193 VAL A O 1
ATOM 1599 N N . ASP A 1 194 ? -16.266 -6.102 16.076 1.00 95.00 194 ASP A N 1
ATOM 1600 C CA . ASP A 1 194 ? -16.976 -5.646 17.272 1.00 95.00 194 ASP A CA 1
ATOM 1601 C C . ASP A 1 194 ? -16.011 -4.909 18.205 1.00 95.00 194 ASP A C 1
ATOM 1603 O O . ASP A 1 194 ? -14.939 -5.406 18.534 1.00 95.00 194 ASP A O 1
ATOM 1607 N N . LEU A 1 195 ? -16.405 -3.716 18.630 1.00 93.69 195 LEU A N 1
ATOM 1608 C CA . LEU A 1 195 ? -15.616 -2.793 19.439 1.00 93.69 195 LEU A CA 1
ATOM 1609 C C . LEU A 1 195 ? -16.163 -2.665 20.861 1.00 93.69 195 LEU A C 1
ATOM 1611 O O . LEU A 1 195 ? -15.803 -1.735 21.578 1.00 93.69 195 LEU A O 1
ATOM 1615 N N . SER A 1 196 ? -17.017 -3.596 21.287 1.00 90.56 196 SER A N 1
ATOM 1616 C CA . SER A 1 196 ? -17.576 -3.662 22.643 1.00 90.56 196 SER A CA 1
ATOM 1617 C C . SER A 1 196 ? -16.519 -3.718 23.758 1.00 90.56 196 SER A C 1
ATOM 1619 O O . SER A 1 196 ? -16.797 -3.346 24.899 1.00 90.56 196 SER A O 1
ATOM 1621 N N . PHE A 1 197 ? -15.290 -4.130 23.439 1.00 89.50 197 PHE A N 1
ATOM 1622 C CA . PHE A 1 197 ? -14.154 -4.120 24.363 1.00 89.50 197 PHE A CA 1
ATOM 1623 C C . PHE A 1 197 ? -13.619 -2.708 24.673 1.00 89.50 197 PHE A C 1
ATOM 1625 O O . PHE A 1 197 ? -12.902 -2.531 25.661 1.00 89.50 197 PHE A O 1
ATOM 1632 N N . LEU A 1 198 ? -13.953 -1.703 23.856 1.00 87.19 198 LEU A N 1
ATOM 1633 C CA . LEU A 1 198 ? -13.597 -0.306 24.091 1.00 87.19 198 LEU A CA 1
ATOM 1634 C C . LEU A 1 198 ? -14.581 0.311 25.095 1.00 87.19 198 LEU A C 1
ATOM 1636 O O . LEU A 1 198 ? -15.771 0.439 24.814 1.00 87.19 198 LEU A O 1
ATOM 1640 N N . LYS A 1 199 ? -14.073 0.698 26.267 1.00 70.38 199 LYS A N 1
ATOM 1641 C CA . LYS A 1 199 ? -14.819 1.382 27.338 1.00 70.38 199 LYS A CA 1
ATOM 1642 C C . LYS A 1 199 ? -14.487 2.867 27.375 1.00 70.38 199 LYS A C 1
ATOM 1644 O O . LYS A 1 199 ? -13.324 3.220 27.083 1.00 70.38 199 LYS A O 1
#

Foldseek 3Di:
DQQLLQVLLLVQQDQDQQPQASAEAEAEADDDPPDDCFDCPPRYTYHYDHPDDPVVLVVDDVLVNSVVSLVVQLVRSLVRLVVDPVNPVNNVSSVVSSVVCVVCVVKDWAWDVQAKDAPDVNQKIWTWIWIDHDFQNTWIKIFIAGPVRDTPDIDTLDDGNDNDDCVQQFPHWDDDPQKIFTGHPVRHTSGMDGRPVPD

Solvent-accessible surface area (backbone atoms only — not comparable to full-atom values): 11439 Å² total; per-residue (Å²): 136,65,63,28,60,54,51,49,42,62,71,62,40,72,99,54,75,54,81,84,10,80,38,77,46,81,41,83,39,76,72,56,97,84,53,57,73,69,36,56,65,92,52,30,27,40,39,65,39,61,84,67,59,60,69,65,50,73,70,48,58,69,74,55,38,53,53,52,53,51,49,53,54,52,51,55,52,41,61,58,39,68,78,46,96,65,30,70,67,53,44,50,51,48,54,52,30,55,51,51,40,58,76,43,70,59,44,47,79,43,78,39,69,80,52,35,45,73,36,80,95,58,49,30,36,42,41,32,30,44,36,29,24,85,84,31,25,36,40,44,37,40,34,34,24,40,80,84,68,46,76,79,44,75,48,64,68,58,82,72,61,30,85,68,92,50,77,70,53,63,53,43,48,48,78,56,93,54,30,43,37,34,20,24,78,86,70,46,79,70,43,72,49,80,45,78,84,68,127